Protein AF-A9WUD5-F1 (afdb_monomer_lite)

Secondary structure (DSSP, 8-state):
-HHHHHTTT---EEEE--SB--TTSHHHHHHHHSPTT-TTGGGB-EEPPBSTTS-B-SS-PBPTTSSBSEEEEE-TTS-EEEEEE-SS-TTSPBB-TTSHHHHHHHHHHHHHHHTTT--EEEETTGGGSSPPTT-----S------S----GGGSPPPGGG-S-----------PPP---------PPP-PPPPP--

pLDDT: mean 80.6, std 25.31, range [23.81, 98.62]

Structure (mmCIF, N/CA/C/O backbone):
data_AF-A9WUD5-F1
#
_entry.id   AF-A9WUD5-F1
#
loop_
_atom_site.group_PDB
_atom_site.id
_atom_site.type_symbol
_atom_site.label_atom_id
_atom_site.label_alt_id
_atom_site.label_comp_id
_atom_site.label_asym_id
_atom_site.label_entity_id
_atom_site.label_seq_id
_atom_site.pdbx_PDB_ins_code
_atom_site.Cartn_x
_atom_site.Cartn_y
_atom_site.Cartn_z
_atom_site.occupancy
_atom_site.B_iso_or_equiv
_atom_site.auth_seq_id
_atom_site.auth_comp_id
_atom_site.auth_asym_id
_atom_site.auth_atom_id
_atom_site.pdbx_PDB_model_num
ATOM 1 N N . MET A 1 1 ? -9.971 7.919 27.615 1.00 91.38 1 MET A N 1
ATOM 2 C CA . MET A 1 1 ? -10.654 7.824 26.305 1.00 91.38 1 MET A CA 1
ATOM 3 C C . MET A 1 1 ? -11.570 6.601 26.227 1.00 91.38 1 MET A C 1
ATOM 5 O O . MET A 1 1 ? -12.719 6.772 26.587 1.00 91.38 1 MET A O 1
ATOM 9 N N . LEU A 1 2 ? -11.118 5.381 25.877 1.00 95.06 2 LEU A N 1
ATOM 10 C CA . LEU A 1 2 ? -12.023 4.219 25.685 1.00 95.06 2 LEU A CA 1
ATOM 11 C C . LEU A 1 2 ? -12.928 3.924 26.895 1.00 95.06 2 LEU A C 1
ATOM 13 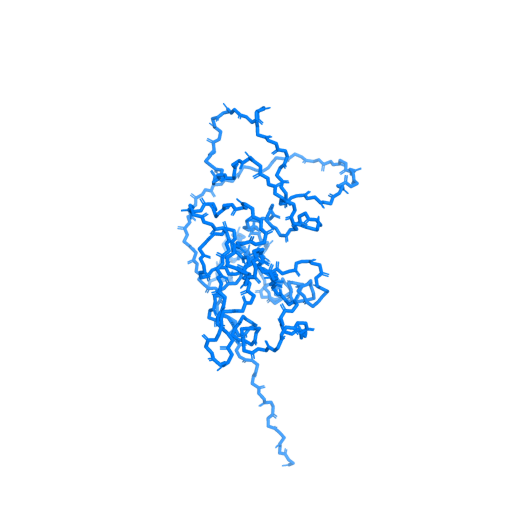O O . LEU A 1 2 ? -14.147 3.995 26.777 1.00 95.06 2 LEU A O 1
ATOM 17 N N . ALA A 1 3 ? -12.341 3.704 28.076 1.00 96.00 3 ALA A N 1
ATOM 18 C CA . ALA A 1 3 ? -13.106 3.429 29.298 1.00 96.00 3 ALA A CA 1
ATOM 19 C C . ALA A 1 3 ? -14.083 4.564 29.670 1.00 96.00 3 ALA A C 1
ATOM 21 O O . ALA A 1 3 ? -15.181 4.317 30.159 1.00 96.00 3 ALA A O 1
ATOM 22 N N . GLU A 1 4 ? -13.704 5.817 29.413 1.00 97.38 4 GLU A N 1
ATOM 23 C CA . GLU A 1 4 ? -14.546 6.989 29.675 1.00 97.38 4 GLU A CA 1
ATOM 24 C C . GLU A 1 4 ? -15.706 7.107 28.681 1.00 97.38 4 GLU A C 1
ATOM 26 O O . GLU A 1 4 ? -16.790 7.543 29.071 1.00 97.38 4 GLU A O 1
ATOM 31 N N . SER A 1 5 ? -15.488 6.736 27.417 1.00 97.69 5 SER A N 1
ATOM 32 C CA . SER A 1 5 ? -16.540 6.653 26.404 1.00 97.69 5 SER A CA 1
ATOM 33 C C . SER A 1 5 ? -17.535 5.553 26.759 1.00 97.69 5 SER A C 1
ATOM 35 O O . SER A 1 5 ? -18.736 5.810 26.807 1.00 97.69 5 SER A O 1
ATOM 37 N N . HIS A 1 6 ? -17.047 4.363 27.117 1.00 97.88 6 HIS A N 1
ATOM 38 C CA . HIS A 1 6 ? -17.905 3.247 27.521 1.00 97.88 6 HIS A CA 1
ATOM 39 C C . HIS A 1 6 ? -18.703 3.546 28.793 1.00 97.88 6 HIS A C 1
ATOM 41 O O . HIS A 1 6 ? -19.885 3.224 28.854 1.00 97.88 6 HIS A O 1
ATOM 47 N N . ALA A 1 7 ? -18.118 4.241 29.776 1.00 98.12 7 ALA A N 1
ATOM 48 C CA . ALA A 1 7 ? -18.836 4.694 30.975 1.00 98.12 7 ALA A CA 1
ATOM 49 C C . ALA A 1 7 ? -19.996 5.668 30.674 1.00 98.12 7 ALA A C 1
ATOM 51 O O . ALA A 1 7 ? -20.831 5.919 31.539 1.00 98.12 7 ALA A O 1
ATOM 52 N N . ARG A 1 8 ? -20.041 6.225 29.458 1.00 98.31 8 ARG A N 1
ATOM 53 C CA . ARG A 1 8 ? -21.094 7.118 28.954 1.00 98.31 8 ARG A CA 1
ATOM 54 C C . ARG A 1 8 ? -21.995 6.444 27.913 1.00 98.31 8 ARG A C 1
ATOM 56 O O . ARG A 1 8 ? -22.703 7.148 27.202 1.00 98.31 8 ARG A O 1
ATOM 63 N N . ASP A 1 9 ? -21.948 5.114 27.807 1.00 97.44 9 ASP A N 1
ATOM 64 C CA . ASP A 1 9 ? -22.682 4.317 26.810 1.00 97.44 9 ASP A CA 1
ATOM 65 C C . ASP A 1 9 ? -22.374 4.715 25.349 1.00 97.44 9 ASP A C 1
ATOM 67 O O . ASP A 1 9 ? -23.190 4.569 24.440 1.00 97.44 9 ASP A O 1
ATOM 71 N N . LEU A 1 10 ? -21.164 5.235 25.103 1.00 98.19 10 LEU A N 1
ATOM 72 C CA . LEU A 1 10 ? -20.678 5.552 23.761 1.00 98.19 10 LEU A CA 1
ATOM 73 C C . LEU A 1 10 ? -19.847 4.397 23.208 1.00 98.19 10 LEU A C 1
ATOM 75 O O . LEU A 1 10 ? -19.004 3.838 23.908 1.00 98.19 10 LEU A O 1
ATOM 79 N N . ARG A 1 11 ? -20.035 4.102 21.920 1.00 97.62 11 ARG A N 1
ATOM 80 C CA . ARG A 1 11 ? -19.212 3.156 21.154 1.00 97.62 11 ARG A CA 1
ATOM 81 C C . ARG A 1 11 ? -18.083 3.893 20.449 1.00 97.62 11 ARG A C 1
ATOM 83 O O . ARG A 1 11 ? -18.290 4.994 19.938 1.00 97.62 11 ARG A O 1
ATOM 90 N N . VAL A 1 12 ? -16.905 3.283 20.399 1.00 97.06 12 VAL A N 1
ATOM 91 C CA . VAL A 1 12 ? -15.730 3.845 19.730 1.00 97.06 12 VAL A CA 1
ATOM 92 C C . VAL A 1 12 ? -15.360 2.975 18.541 1.00 97.06 12 VAL A C 1
ATOM 94 O O . VAL A 1 12 ? -15.018 1.807 18.699 1.00 97.06 12 VAL A O 1
ATOM 97 N N . ILE A 1 13 ? -15.396 3.568 17.351 1.00 97.31 13 ILE A N 1
ATOM 98 C CA . ILE A 1 13 ? -14.855 2.968 16.130 1.00 97.31 13 ILE A CA 1
ATOM 99 C C . ILE A 1 13 ? -13.513 3.614 15.790 1.00 97.31 13 ILE A C 1
ATOM 101 O O . ILE A 1 13 ? -13.313 4.798 16.069 1.00 97.31 13 ILE A O 1
ATOM 105 N N . VAL A 1 14 ? -12.610 2.853 15.176 1.00 96.50 14 VAL A N 1
ATOM 106 C CA . VAL A 1 14 ? -11.331 3.377 14.668 1.00 96.50 14 VAL A CA 1
ATOM 107 C C . VAL A 1 14 ? -11.284 3.311 13.149 1.00 96.50 14 VAL A C 1
ATOM 109 O O . VAL A 1 14 ? -11.925 2.461 12.529 1.00 96.50 14 VAL A O 1
ATOM 112 N N . ASP A 1 15 ? -10.542 4.233 12.549 1.00 96.50 15 ASP A N 1
ATOM 113 C CA . ASP A 1 15 ? -10.296 4.219 11.112 1.00 96.50 15 ASP A CA 1
ATOM 114 C C . ASP A 1 15 ? -9.201 3.197 10.787 1.00 96.50 15 ASP A C 1
ATOM 116 O O . ASP A 1 15 ? -8.154 3.168 11.437 1.00 96.50 15 ASP A O 1
ATOM 120 N N . LEU A 1 16 ? -9.458 2.343 9.803 1.00 96.06 16 LEU A N 1
ATOM 121 C CA . LEU A 1 16 ? -8.525 1.348 9.300 1.00 96.06 16 LEU A CA 1
ATOM 122 C C . LEU A 1 16 ? -8.243 1.656 7.835 1.00 96.06 16 LEU A C 1
ATOM 124 O O . LEU A 1 16 ? -9.165 1.670 7.022 1.00 96.06 16 LEU A O 1
ATOM 128 N N . VAL A 1 17 ? -6.963 1.812 7.498 1.00 96.50 17 VAL A N 1
ATOM 129 C CA . VAL A 1 17 ? -6.495 2.073 6.131 1.00 96.50 17 VAL A CA 1
ATOM 130 C C . VAL A 1 17 ? -5.712 0.850 5.630 1.00 96.50 17 VAL A C 1
ATOM 132 O O . VAL A 1 17 ? -4.496 0.792 5.779 1.00 96.50 17 VAL A O 1
ATOM 135 N N . PRO A 1 18 ? -6.394 -0.179 5.096 1.00 96.25 18 PRO A N 1
ATOM 136 C CA . PRO A 1 18 ? -5.768 -1.442 4.696 1.00 96.25 18 PRO A CA 1
ATOM 137 C C . PRO A 1 18 ? -5.122 -1.414 3.303 1.00 96.25 18 PRO A C 1
ATOM 139 O O . PRO A 1 18 ? -4.463 -2.376 2.914 1.00 96.25 18 PRO A O 1
ATOM 142 N N . ASN A 1 19 ? -5.370 -0.374 2.502 1.00 97.44 19 ASN A N 1
ATOM 143 C CA . ASN A 1 19 ? -4.955 -0.362 1.100 1.00 97.44 19 ASN A CA 1
ATOM 144 C C . ASN A 1 19 ? -3.464 -0.054 0.906 1.00 97.44 19 ASN A C 1
ATOM 146 O O . ASN A 1 19 ? -2.815 -0.667 0.063 1.00 97.44 19 ASN A O 1
ATOM 150 N N . HIS A 1 20 ? -2.938 0.904 1.663 1.00 98.12 20 HIS A N 1
ATOM 151 C CA . HIS A 1 20 ? -1.583 1.428 1.529 1.00 98.12 20 HIS A CA 1
ATOM 152 C C . HIS A 1 20 ? -1.010 1.769 2.905 1.00 98.12 20 HIS A C 1
ATOM 154 O O . HIS A 1 20 ? -1.753 1.954 3.871 1.00 98.12 20 HIS A O 1
ATOM 160 N N . THR A 1 21 ? 0.311 1.893 2.984 1.00 98.50 21 THR A N 1
ATOM 161 C CA . THR A 1 21 ? 1.010 2.444 4.155 1.00 98.50 21 THR A CA 1
ATOM 162 C C . THR A 1 21 ? 1.624 3.799 3.810 1.00 98.50 21 THR A C 1
ATOM 164 O O . THR A 1 21 ? 1.519 4.245 2.676 1.00 98.50 21 THR A O 1
ATOM 167 N N . SER A 1 22 ? 2.286 4.449 4.770 1.00 98.31 22 SER A N 1
ATOM 168 C CA . SER A 1 22 ? 3.261 5.505 4.451 1.00 98.31 22 SER A CA 1
ATOM 169 C C . SER A 1 22 ? 4.476 4.901 3.733 1.00 98.31 22 SER A C 1
ATOM 171 O O . SER A 1 22 ? 4.817 3.741 3.990 1.00 98.31 22 SER A O 1
ATOM 173 N N . ASP A 1 23 ? 5.167 5.673 2.895 1.00 98.00 23 ASP A N 1
ATOM 174 C CA . ASP A 1 23 ? 6.485 5.311 2.358 1.00 98.00 23 ASP A CA 1
ATOM 175 C C . ASP A 1 23 ? 7.583 5.285 3.441 1.00 98.00 23 ASP A C 1
ATOM 177 O O . ASP A 1 23 ? 8.621 4.648 3.282 1.00 98.00 23 ASP A O 1
ATOM 181 N N . GLU A 1 24 ? 7.332 5.907 4.590 1.00 98.38 24 GLU A N 1
ATOM 182 C CA . GLU A 1 24 ? 8.192 5.823 5.774 1.00 98.38 24 GLU A CA 1
ATOM 183 C C . GLU A 1 24 ? 7.924 4.566 6.621 1.00 98.38 24 GLU A C 1
ATOM 185 O O . GLU A 1 24 ? 8.611 4.319 7.615 1.00 98.38 24 GLU A O 1
ATOM 190 N N . HIS A 1 25 ? 6.915 3.764 6.265 1.00 98.50 25 HIS A N 1
ATOM 191 C CA . HIS A 1 25 ? 6.600 2.535 6.985 1.00 98.50 25 HIS A CA 1
ATOM 192 C C . HIS A 1 25 ? 7.744 1.522 6.851 1.00 98.50 25 HIS A C 1
ATOM 194 O O . HIS A 1 25 ? 8.276 1.318 5.761 1.00 98.50 25 HIS A O 1
ATOM 200 N N . GLU A 1 26 ? 8.082 0.823 7.941 1.00 98.25 26 GLU A N 1
ATOM 201 C CA . GLU A 1 26 ? 9.239 -0.086 7.988 1.00 98.25 26 GLU A CA 1
ATOM 202 C C . GLU A 1 26 ? 9.218 -1.139 6.873 1.00 98.25 26 GLU A C 1
ATOM 204 O O . GLU A 1 26 ? 10.237 -1.380 6.232 1.00 98.25 26 GLU A O 1
ATOM 209 N N . TRP A 1 27 ? 8.040 -1.687 6.563 1.00 98.44 27 TRP A N 1
ATOM 210 C CA . TRP A 1 27 ? 7.879 -2.608 5.440 1.00 98.44 27 TRP A CA 1
ATOM 211 C C . TRP A 1 27 ? 8.223 -1.986 4.088 1.00 98.44 27 TRP A C 1
ATOM 213 O O . TRP A 1 27 ? 8.771 -2.688 3.246 1.00 98.44 27 TRP A O 1
ATOM 223 N N . PHE A 1 28 ? 7.866 -0.721 3.840 1.00 98.44 28 PHE A N 1
ATOM 224 C CA . PHE A 1 28 ? 8.156 -0.097 2.549 1.00 98.44 28 PHE A CA 1
ATOM 225 C C . PHE A 1 28 ? 9.628 0.286 2.441 1.00 98.44 28 PHE A C 1
ATOM 227 O O . PHE A 1 28 ? 10.243 0.039 1.411 1.00 98.44 28 PHE A O 1
ATOM 234 N N . VAL A 1 29 ? 10.221 0.799 3.520 1.00 98.00 29 VAL A N 1
ATOM 235 C CA . VAL A 1 29 ? 11.663 1.077 3.591 1.00 98.00 29 VAL A CA 1
ATOM 236 C C . VAL A 1 29 ? 12.481 -0.199 3.352 1.00 98.00 29 VAL A C 1
ATOM 238 O O . VAL A 1 29 ? 13.444 -0.192 2.582 1.00 98.00 29 VAL A O 1
ATOM 241 N N . GLU A 1 30 ? 12.071 -1.318 3.954 1.00 97.62 30 GLU A N 1
ATOM 242 C CA . GLU A 1 30 ? 12.671 -2.631 3.699 1.00 97.62 30 GLU A CA 1
ATOM 243 C C . GLU A 1 30 ? 12.467 -3.052 2.237 1.00 97.62 30 GLU A C 1
ATOM 245 O O . GLU A 1 30 ? 13.432 -3.390 1.555 1.00 97.62 30 GLU A O 1
ATOM 250 N N . ALA A 1 31 ? 11.236 -2.964 1.722 1.00 97.19 31 ALA A N 1
ATOM 251 C CA . ALA A 1 31 ? 10.925 -3.326 0.344 1.00 97.19 31 ALA A CA 1
ATOM 252 C C . ALA A 1 31 ? 11.744 -2.514 -0.666 1.00 97.19 31 ALA A C 1
ATOM 254 O O . ALA A 1 31 ? 12.247 -3.093 -1.618 1.00 97.19 31 ALA A O 1
ATOM 255 N N . LEU A 1 32 ? 11.920 -1.205 -0.454 1.00 95.00 32 LEU A N 1
ATOM 256 C CA . LEU A 1 32 ? 12.680 -0.319 -1.339 1.00 95.00 32 LEU A CA 1
ATOM 257 C C . LEU A 1 32 ? 14.143 -0.735 -1.482 1.00 95.00 32 LEU A C 1
ATOM 259 O O . LEU A 1 32 ? 14.681 -0.657 -2.586 1.00 95.00 32 LEU A O 1
ATOM 263 N N . THR A 1 33 ? 14.762 -1.181 -0.389 1.00 92.56 33 THR A N 1
ATOM 264 C CA . THR A 1 33 ? 16.186 -1.547 -0.349 1.00 92.56 33 THR A CA 1
ATOM 265 C C . THR A 1 33 ? 16.450 -3.015 -0.689 1.00 92.56 33 THR A C 1
ATOM 267 O O . THR A 1 33 ? 17.589 -3.373 -0.975 1.00 92.56 33 THR A O 1
ATOM 270 N N . ALA A 1 34 ? 15.422 -3.865 -0.681 1.00 94.31 34 ALA A N 1
ATOM 271 C CA . ALA A 1 34 ? 15.544 -5.283 -0.995 1.00 94.31 34 ALA A CA 1
ATOM 272 C C . ALA A 1 34 ? 15.578 -5.561 -2.508 1.00 94.31 34 ALA A C 1
ATOM 274 O O . ALA A 1 34 ? 14.989 -4.838 -3.308 1.00 94.31 34 ALA A O 1
ATOM 275 N N . GLU A 1 35 ? 16.201 -6.662 -2.920 1.00 92.56 35 GLU A N 1
ATOM 276 C CA . GLU A 1 35 ? 16.255 -7.049 -4.336 1.00 92.56 35 GLU A CA 1
ATOM 277 C C . GLU A 1 35 ? 14.857 -7.353 -4.923 1.00 92.56 35 GLU A C 1
ATOM 279 O O . GLU A 1 35 ? 13.955 -7.797 -4.189 1.00 92.56 35 GLU A O 1
ATOM 284 N N . PRO A 1 36 ? 14.648 -7.146 -6.239 1.00 94.00 36 PRO A N 1
ATOM 285 C CA . PRO A 1 36 ? 13.449 -7.604 -6.938 1.00 94.00 36 PRO A CA 1
ATOM 286 C C . PRO A 1 36 ? 13.153 -9.092 -6.684 1.00 94.00 36 PRO A C 1
ATOM 288 O O . PRO A 1 36 ? 14.053 -9.930 -6.695 1.00 94.00 36 PRO A O 1
ATOM 291 N N . GLY A 1 37 ? 11.882 -9.425 -6.436 1.00 92.44 37 GLY A N 1
ATOM 292 C CA . GLY A 1 37 ? 11.431 -10.792 -6.126 1.00 92.44 37 GLY A CA 1
ATOM 293 C C . GLY A 1 37 ? 11.684 -11.267 -4.687 1.00 92.44 37 GLY A C 1
ATOM 294 O O . GLY A 1 37 ? 11.371 -12.409 -4.351 1.00 92.44 37 GLY A O 1
ATOM 295 N N . SER A 1 38 ? 12.243 -10.423 -3.815 1.00 96.69 38 SER A N 1
ATOM 296 C CA . SER A 1 38 ? 12.373 -10.730 -2.385 1.00 96.69 38 SER A CA 1
ATOM 297 C C . SER A 1 38 ? 11.026 -10.692 -1.652 1.00 96.69 38 SER A C 1
ATOM 299 O O . SER A 1 38 ? 10.103 -9.979 -2.041 1.00 96.69 38 SER A O 1
ATOM 301 N N . ALA A 1 39 ? 10.930 -11.394 -0.517 1.00 97.06 39 ALA A N 1
ATOM 302 C CA . ALA A 1 39 ? 9.714 -11.406 0.303 1.00 97.06 39 ALA A CA 1
ATOM 303 C C . ALA A 1 39 ? 9.276 -9.997 0.750 1.00 97.06 39 ALA A C 1
ATOM 305 O O . ALA A 1 39 ? 8.085 -9.694 0.743 1.00 97.06 39 ALA A O 1
ATOM 306 N N . ALA A 1 40 ? 10.232 -9.119 1.076 1.00 97.19 40 ALA A N 1
ATOM 307 C CA . ALA A 1 40 ? 9.945 -7.728 1.417 1.00 97.19 40 ALA A CA 1
ATOM 308 C C . ALA A 1 40 ? 9.325 -6.969 0.232 1.00 97.19 40 ALA A C 1
ATOM 310 O O . ALA A 1 40 ? 8.325 -6.270 0.403 1.00 97.19 40 ALA A O 1
ATOM 311 N N . ARG A 1 41 ? 9.873 -7.153 -0.978 1.00 96.12 41 ARG A N 1
ATOM 312 C CA . ARG A 1 41 ? 9.371 -6.541 -2.216 1.00 96.12 41 ARG A CA 1
ATOM 313 C C . ARG A 1 41 ? 7.941 -6.998 -2.532 1.00 96.12 41 ARG A C 1
ATOM 315 O O . ARG A 1 41 ? 7.116 -6.172 -2.909 1.00 96.12 41 ARG A O 1
ATOM 322 N N . GLU A 1 42 ? 7.619 -8.266 -2.277 1.00 97.38 42 GLU A N 1
ATOM 323 C CA . GLU A 1 42 ? 6.291 -8.853 -2.519 1.00 97.38 42 GLU A CA 1
ATOM 324 C C . GLU A 1 42 ? 5.170 -8.324 -1.604 1.00 97.38 42 GLU A C 1
ATOM 326 O O . GLU A 1 42 ? 3.996 -8.620 -1.847 1.00 97.38 42 GLU A O 1
ATOM 331 N N . ARG A 1 43 ? 5.472 -7.562 -0.540 1.00 98.50 43 ARG A N 1
ATOM 332 C CA . ARG A 1 43 ? 4.440 -6.932 0.315 1.00 98.50 43 ARG A CA 1
ATOM 333 C C . ARG A 1 43 ? 3.733 -5.760 -0.369 1.00 98.50 43 ARG A C 1
ATOM 335 O O . ARG A 1 43 ? 2.611 -5.426 0.008 1.00 98.50 43 ARG A O 1
ATOM 342 N N . TYR A 1 44 ? 4.360 -5.172 -1.384 1.00 98.56 44 TYR A N 1
ATOM 343 C CA . TYR A 1 44 ? 3.821 -4.078 -2.192 1.00 98.56 44 TYR A CA 1
ATOM 344 C C . TYR A 1 44 ? 3.788 -4.477 -3.664 1.00 98.56 44 TYR A C 1
ATOM 346 O O . TYR A 1 44 ? 4.275 -5.534 -4.063 1.00 98.56 44 TYR A O 1
ATOM 354 N N . ILE A 1 45 ? 3.190 -3.631 -4.495 1.00 98.50 45 ILE A N 1
ATOM 355 C CA . ILE A 1 45 ? 3.056 -3.907 -5.925 1.00 98.50 45 ILE A CA 1
ATOM 356 C C . ILE A 1 45 ? 4.190 -3.213 -6.675 1.00 98.50 45 ILE A C 1
ATOM 358 O O . ILE A 1 45 ? 4.057 -2.067 -7.099 1.00 98.50 45 ILE A O 1
ATOM 362 N N . PHE A 1 46 ? 5.298 -3.936 -6.845 1.00 98.19 46 PHE A N 1
ATOM 363 C CA . PHE A 1 46 ? 6.412 -3.540 -7.706 1.00 98.19 46 PHE A CA 1
ATOM 364 C C . PHE A 1 46 ? 6.356 -4.252 -9.054 1.00 98.19 46 PHE A C 1
ATOM 366 O O . PHE A 1 46 ? 6.096 -5.455 -9.107 1.00 98.19 46 PHE A O 1
ATOM 373 N N . ARG A 1 47 ? 6.595 -3.539 -10.153 1.00 97.75 47 ARG A N 1
ATOM 374 C CA . ARG A 1 47 ? 6.590 -4.105 -11.507 1.00 97.75 47 ARG A CA 1
ATOM 375 C C . ARG A 1 47 ? 7.666 -3.472 -12.373 1.00 97.75 47 ARG A C 1
ATOM 377 O O . ARG A 1 47 ? 7.977 -2.291 -12.224 1.00 97.75 47 ARG A O 1
ATOM 384 N N . ASP A 1 48 ? 8.191 -4.252 -13.306 1.00 96.94 48 ASP A N 1
ATOM 385 C CA . ASP A 1 48 ? 9.060 -3.720 -14.349 1.00 96.94 48 ASP A CA 1
ATOM 386 C C . ASP A 1 48 ? 8.268 -2.774 -15.258 1.00 96.94 48 ASP A C 1
ATOM 388 O O . ASP A 1 48 ? 7.074 -2.973 -15.508 1.00 96.94 48 ASP A O 1
ATOM 392 N N . GLY A 1 49 ? 8.934 -1.717 -15.719 1.00 96.44 49 GLY A N 1
ATOM 393 C CA . GLY A 1 49 ? 8.353 -0.773 -16.668 1.00 96.44 49 GLY A CA 1
ATOM 394 C C . GLY A 1 49 ? 8.269 -1.344 -18.084 1.00 96.44 49 GLY A C 1
ATOM 395 O O . GLY A 1 49 ? 8.879 -2.362 -18.408 1.00 96.44 49 GLY A O 1
ATOM 396 N N . LYS A 1 50 ? 7.538 -0.644 -18.950 1.00 96.06 50 LYS A N 1
ATOM 397 C CA . LYS A 1 50 ? 7.513 -0.865 -20.404 1.00 96.06 50 LYS A CA 1
ATOM 398 C C . LYS A 1 50 ? 8.578 0.011 -21.093 1.00 96.06 50 LYS A C 1
ATOM 400 O O . LYS A 1 50 ? 9.105 0.942 -20.488 1.00 96.06 50 LYS A O 1
ATOM 405 N N . GLY A 1 51 ? 8.844 -0.246 -22.374 1.00 94.62 51 GLY A N 1
ATOM 406 C CA . GLY A 1 51 ? 9.869 0.463 -23.156 1.00 94.62 51 GLY A CA 1
ATOM 407 C C . GLY A 1 51 ? 11.191 -0.302 -23.226 1.00 94.62 51 GLY A C 1
ATOM 408 O O . GLY A 1 51 ? 11.313 -1.378 -22.644 1.00 94.62 51 GLY A O 1
ATOM 409 N N . GLU A 1 52 ? 12.168 0.227 -23.963 1.00 93.06 52 GLU A N 1
ATOM 410 C CA . GLU A 1 52 ? 13.466 -0.448 -24.155 1.00 93.06 52 GLU A CA 1
ATOM 411 C C . GLU A 1 52 ? 14.251 -0.539 -22.839 1.00 93.06 52 GLU A C 1
ATOM 413 O O . GLU A 1 52 ? 14.936 -1.526 -22.588 1.00 93.06 52 GLU A O 1
ATOM 418 N N . ASN A 1 53 ? 14.091 0.464 -21.971 1.00 91.00 53 ASN A N 1
ATOM 419 C CA . ASN A 1 53 ? 14.807 0.598 -20.706 1.00 91.00 53 ASN A CA 1
ATOM 420 C C . ASN A 1 53 ? 13.851 0.711 -19.505 1.00 91.00 53 ASN A C 1
ATOM 422 O O . ASN A 1 53 ? 14.235 1.237 -18.456 1.00 91.00 53 ASN A O 1
ATOM 426 N N . GLY A 1 54 ? 12.594 0.273 -19.644 1.00 95.25 54 GLY A N 1
ATOM 427 C CA . GLY A 1 54 ? 11.583 0.358 -18.583 1.00 95.25 54 GLY A CA 1
ATOM 428 C C . GLY A 1 54 ? 11.162 1.792 -18.228 1.00 95.25 54 GLY A C 1
ATOM 429 O O . GLY A 1 54 ? 10.734 2.049 -17.101 1.00 95.25 54 GLY A O 1
ATOM 430 N N . GLU A 1 55 ? 11.351 2.743 -19.144 1.00 95.12 55 GLU A N 1
ATOM 431 C CA . GLU A 1 55 ? 11.081 4.172 -18.961 1.00 95.12 55 GLU A CA 1
ATOM 432 C C . GLU A 1 55 ? 9.593 4.534 -18.916 1.00 95.12 55 GLU A C 1
ATOM 434 O O . GLU A 1 55 ? 9.245 5.622 -18.458 1.00 95.12 55 GLU A O 1
ATOM 439 N N . LEU A 1 56 ? 8.721 3.627 -19.355 1.00 97.31 56 LEU A N 1
ATOM 440 C CA . LEU A 1 56 ? 7.275 3.789 -19.296 1.00 97.31 56 LEU A CA 1
ATOM 441 C C . LEU A 1 56 ? 6.696 2.999 -18.113 1.00 97.31 56 LEU A C 1
ATOM 443 O O . LEU A 1 56 ? 7.203 1.919 -17.790 1.00 97.31 56 LEU A O 1
ATOM 447 N N . PRO A 1 57 ? 5.615 3.485 -17.480 1.00 97.75 57 PRO A N 1
ATOM 448 C CA . PRO A 1 57 ? 4.977 2.760 -16.392 1.00 97.75 57 PRO A CA 1
ATOM 449 C C . PRO A 1 57 ? 4.399 1.410 -16.867 1.00 97.75 57 PRO A C 1
ATOM 451 O O . PRO A 1 57 ? 4.120 1.230 -18.059 1.00 97.75 57 PRO A O 1
ATOM 454 N N . PRO A 1 58 ? 4.174 0.455 -15.945 1.00 97.88 58 PRO A N 1
ATOM 455 C CA . PRO A 1 58 ? 3.631 -0.868 -16.267 1.00 97.88 58 PRO A CA 1
ATOM 456 C C . PRO A 1 58 ? 2.259 -0.828 -16.958 1.00 97.88 58 PRO A C 1
ATOM 458 O O . PRO A 1 58 ? 1.947 -1.699 -17.769 1.00 97.88 58 PRO A O 1
ATOM 461 N N . ASN A 1 59 ? 1.438 0.183 -16.669 1.00 98.00 59 ASN A N 1
ATOM 462 C CA . ASN A 1 59 ? 0.154 0.432 -17.322 1.00 98.00 59 ASN A CA 1
ATOM 463 C C . ASN A 1 59 ? -0.210 1.928 -17.286 1.00 98.00 59 ASN A C 1
ATOM 465 O O . ASN A 1 59 ? 0.531 2.745 -16.737 1.00 98.00 59 ASN A O 1
ATOM 469 N N . ASN A 1 60 ? -1.347 2.284 -17.883 1.00 96.62 60 ASN A N 1
ATOM 470 C CA . ASN A 1 60 ? -1.850 3.655 -17.978 1.00 96.62 60 ASN A CA 1
ATOM 471 C C . ASN A 1 60 ? -2.623 4.154 -16.737 1.00 96.62 60 ASN A C 1
ATOM 473 O O . ASN A 1 60 ? -3.223 5.232 -16.802 1.00 96.62 60 ASN A O 1
ATOM 477 N N . TRP A 1 61 ? -2.625 3.414 -15.620 1.00 96.88 61 TRP A N 1
ATOM 478 C CA . TRP A 1 61 ? -3.408 3.785 -14.439 1.00 96.88 61 TRP A CA 1
ATOM 479 C C . TRP A 1 61 ? -3.002 5.155 -13.894 1.00 96.88 61 TRP A C 1
ATOM 481 O O . TRP A 1 61 ? -1.818 5.491 -13.784 1.00 96.88 61 TRP A O 1
ATOM 491 N N . GLN A 1 62 ? -4.015 5.933 -13.525 1.00 95.44 62 GLN A N 1
ATOM 492 C CA . GLN A 1 62 ? -3.864 7.257 -12.935 1.00 95.44 62 GLN A CA 1
ATOM 493 C C . GLN A 1 62 ? -4.081 7.195 -11.424 1.00 95.44 62 GLN A C 1
ATOM 495 O O . GLN A 1 62 ? -4.916 6.429 -10.938 1.00 95.44 62 GLN A O 1
ATOM 500 N N . SER A 1 63 ? -3.336 8.019 -10.691 1.00 94.19 63 SER A N 1
ATOM 501 C CA . SER A 1 63 ? -3.613 8.294 -9.287 1.00 94.19 63 SER A CA 1
ATOM 502 C C . SER A 1 63 ? -4.952 9.019 -9.170 1.00 94.19 63 SER A C 1
ATOM 504 O O . SER A 1 63 ? -5.278 9.896 -9.972 1.00 94.19 63 SER A O 1
ATOM 506 N N . ILE A 1 64 ? -5.707 8.701 -8.122 1.00 90.94 64 ILE A N 1
ATOM 507 C CA . ILE A 1 64 ? -6.956 9.382 -7.769 1.00 90.94 64 ILE A CA 1
ATOM 508 C C . ILE A 1 64 ? -6.703 10.864 -7.437 1.00 90.94 64 ILE A C 1
ATOM 510 O O . ILE A 1 64 ? -7.598 11.693 -7.594 1.00 90.94 64 ILE A O 1
ATOM 514 N N . PHE A 1 65 ? -5.483 11.223 -7.021 1.00 90.38 65 PHE A N 1
ATOM 515 C CA . PHE A 1 65 ? -5.071 12.613 -6.790 1.00 90.38 65 PHE A CA 1
ATOM 516 C C . PHE A 1 65 ? -4.463 13.288 -8.031 1.00 90.38 65 PHE A C 1
ATOM 518 O O . PHE A 1 65 ? -4.069 14.452 -7.968 1.00 90.38 65 PHE A O 1
ATOM 525 N N . GLY A 1 66 ? -4.453 12.594 -9.172 1.00 88.50 66 GLY A N 1
ATOM 526 C CA . GLY A 1 66 ? -3.952 13.085 -10.451 1.00 88.50 66 GLY A CA 1
ATOM 527 C C . GLY A 1 66 ? -2.520 12.644 -10.758 1.00 88.50 66 GLY A C 1
ATOM 528 O O . GLY A 1 66 ? -1.701 12.420 -9.869 1.00 88.50 66 GLY A O 1
ATOM 529 N N . GLY A 1 67 ? -2.216 12.533 -12.053 1.00 93.00 67 GLY A N 1
ATOM 530 C CA . GLY A 1 67 ? -0.942 12.010 -12.547 1.00 93.00 67 GLY A CA 1
ATOM 531 C C . GLY A 1 67 ? -0.892 10.481 -12.575 1.00 93.00 67 GLY A C 1
ATOM 532 O O . GLY A 1 67 ? -1.877 9.799 -12.298 1.00 93.00 67 GLY A O 1
ATOM 533 N N . ILE A 1 68 ? 0.270 9.932 -12.926 1.00 96.31 68 ILE A N 1
ATOM 534 C CA . ILE A 1 68 ? 0.466 8.481 -13.032 1.00 96.31 68 ILE A CA 1
ATOM 535 C C . ILE A 1 68 ? 0.403 7.807 -11.652 1.00 96.31 68 ILE A C 1
ATOM 537 O O . ILE A 1 68 ? 0.931 8.333 -10.676 1.00 96.31 68 ILE A O 1
ATOM 541 N N . ALA A 1 69 ? -0.201 6.620 -11.571 1.00 97.81 69 ALA A N 1
ATOM 542 C CA . ALA A 1 69 ? -0.281 5.826 -10.335 1.00 97.81 69 ALA A CA 1
ATOM 543 C C . ALA A 1 69 ? 1.021 5.071 -10.001 1.00 97.81 69 ALA A C 1
ATOM 545 O O . ALA A 1 69 ? 1.011 4.121 -9.219 1.00 97.81 69 ALA A O 1
ATOM 546 N N . TRP A 1 70 ? 2.127 5.419 -10.655 1.00 98.50 70 TRP A N 1
ATOM 547 C CA . TRP A 1 70 ? 3.371 4.668 -10.598 1.00 98.50 70 TRP A CA 1
ATOM 548 C C . TRP A 1 70 ? 4.541 5.604 -10.366 1.00 98.50 70 TRP A C 1
ATOM 550 O O . TRP A 1 70 ? 4.740 6.555 -11.119 1.00 98.50 70 TRP A O 1
ATOM 560 N N . THR A 1 71 ? 5.381 5.272 -9.393 1.00 98.25 71 THR A N 1
ATOM 561 C CA . THR A 1 71 ? 6.647 5.972 -9.171 1.00 98.25 71 THR A CA 1
ATOM 562 C C . THR A 1 71 ? 7.804 5.015 -9.412 1.00 98.25 71 THR A C 1
ATOM 564 O O . THR A 1 71 ? 7.821 3.892 -8.901 1.00 98.25 71 THR A O 1
ATOM 567 N N . ARG A 1 72 ? 8.776 5.453 -10.216 1.00 97.12 72 ARG A N 1
ATOM 568 C CA . ARG A 1 72 ? 9.967 4.664 -10.531 1.00 97.12 72 ARG A CA 1
ATOM 569 C C . ARG A 1 72 ? 10.966 4.732 -9.384 1.00 97.12 72 ARG A C 1
ATOM 571 O O . ARG A 1 72 ? 11.287 5.823 -8.914 1.00 97.12 72 ARG A O 1
ATOM 578 N N . VAL A 1 73 ? 11.476 3.581 -8.959 1.00 95.31 73 VAL A N 1
ATOM 579 C CA . VAL A 1 73 ? 12.569 3.515 -7.987 1.00 95.31 73 VAL A CA 1
ATOM 580 C C . VAL A 1 73 ? 13.922 3.600 -8.678 1.00 95.31 73 VAL A C 1
ATOM 582 O O . VAL A 1 73 ? 14.065 3.255 -9.852 1.00 95.31 73 VAL A O 1
ATOM 585 N N . LEU A 1 74 ? 14.924 4.031 -7.924 1.00 92.06 74 LEU A N 1
ATOM 586 C CA . LEU A 1 74 ? 16.320 3.821 -8.277 1.00 92.06 74 LEU A CA 1
ATOM 587 C C . LEU A 1 74 ? 16.822 2.594 -7.518 1.00 92.06 74 LEU A C 1
ATOM 589 O O . LEU A 1 74 ? 16.436 2.383 -6.366 1.00 92.06 74 LEU A O 1
ATOM 593 N N . ASP A 1 75 ? 17.653 1.785 -8.160 1.00 85.31 75 ASP A N 1
ATOM 594 C CA . ASP A 1 75 ? 18.355 0.699 -7.489 1.00 85.31 75 ASP A CA 1
ATOM 595 C C . ASP A 1 75 ? 19.521 1.223 -6.625 1.00 85.31 75 ASP A C 1
ATOM 597 O O . ASP A 1 75 ? 19.790 2.427 -6.548 1.00 85.31 75 ASP A O 1
ATOM 601 N N . ALA A 1 76 ? 20.239 0.309 -5.969 1.00 84.31 76 ALA A N 1
ATOM 602 C CA . ALA A 1 76 ? 21.376 0.651 -5.115 1.00 84.31 76 ALA A CA 1
ATOM 603 C C . ALA A 1 76 ? 22.530 1.348 -5.866 1.00 84.31 76 ALA A C 1
ATOM 605 O O . ALA A 1 76 ? 23.324 2.057 -5.246 1.00 84.31 76 ALA A O 1
ATOM 606 N N . ALA A 1 77 ? 22.628 1.168 -7.186 1.00 87.12 77 ALA A N 1
ATOM 607 C CA . ALA A 1 77 ? 23.609 1.822 -8.045 1.00 87.12 77 ALA A CA 1
ATOM 608 C C . ALA A 1 77 ? 23.099 3.158 -8.623 1.00 87.12 77 ALA A C 1
ATOM 610 O O . ALA A 1 77 ? 23.797 3.788 -9.422 1.00 87.12 77 ALA A O 1
ATOM 611 N N . GLY A 1 78 ? 21.903 3.604 -8.223 1.00 89.19 78 GLY A N 1
ATOM 612 C CA . GLY A 1 78 ? 21.256 4.813 -8.727 1.00 89.19 78 GLY A CA 1
ATOM 613 C C . GLY A 1 78 ? 20.674 4.652 -10.131 1.00 89.19 78 GLY A C 1
ATOM 614 O O . GLY A 1 78 ? 20.327 5.649 -10.765 1.00 89.19 78 GLY A O 1
ATOM 615 N N . GLN A 1 79 ? 20.588 3.422 -10.638 1.00 89.94 79 GLN A N 1
ATOM 616 C CA . GLN A 1 79 ? 20.071 3.137 -11.965 1.00 89.94 79 GLN A CA 1
ATOM 617 C C . GLN A 1 79 ? 18.551 2.973 -11.909 1.00 89.94 79 GLN A C 1
ATOM 619 O O . GLN A 1 79 ? 17.998 2.561 -10.885 1.00 89.94 79 GLN A O 1
ATOM 624 N N . PRO A 1 80 ? 17.838 3.321 -12.988 1.00 92.56 80 PRO A N 1
ATOM 625 C CA . PRO A 1 80 ? 16.389 3.246 -12.979 1.00 92.56 80 PRO A CA 1
ATOM 626 C C . PRO A 1 80 ? 15.874 1.797 -12.864 1.00 92.56 80 PRO A C 1
ATOM 628 O O . PRO A 1 80 ? 16.076 0.985 -13.764 1.00 92.56 80 PRO A O 1
ATOM 631 N N . GLY A 1 81 ? 15.171 1.489 -11.773 1.00 94.06 81 GLY A N 1
ATOM 632 C CA . GLY A 1 81 ? 14.663 0.154 -11.450 1.00 94.06 81 GLY A CA 1
ATOM 633 C C . GLY A 1 81 ? 13.167 -0.023 -11.728 1.00 94.06 81 GLY A C 1
ATOM 634 O O . GLY A 1 81 ? 12.607 0.586 -12.648 1.00 94.06 81 GLY A O 1
ATOM 635 N N . GLN A 1 82 ? 12.532 -0.872 -10.910 1.00 96.75 82 GLN A N 1
ATOM 636 C CA . GLN A 1 82 ? 11.093 -1.156 -10.951 1.00 96.75 82 GLN A CA 1
ATOM 637 C C . GLN A 1 82 ? 10.239 0.075 -10.606 1.00 96.75 82 GLN A C 1
ATOM 639 O O . GLN A 1 82 ? 10.698 1.047 -10.009 1.00 96.75 82 GLN A O 1
ATOM 644 N N . TRP A 1 83 ? 8.957 0.006 -10.934 1.00 98.38 83 TRP A N 1
ATOM 645 C CA . TRP A 1 83 ? 7.936 0.963 -10.525 1.00 98.38 83 TRP A CA 1
ATOM 646 C C . TRP A 1 83 ? 7.131 0.395 -9.361 1.00 98.38 83 TRP A C 1
ATOM 648 O O . TRP A 1 83 ? 6.837 -0.799 -9.366 1.00 98.38 83 TRP A O 1
ATOM 658 N N . TYR A 1 84 ? 6.735 1.225 -8.395 1.00 98.56 84 TYR A N 1
ATOM 659 C CA . TYR A 1 84 ? 5.741 0.842 -7.387 1.00 98.56 84 TYR A CA 1
ATOM 660 C C . TYR A 1 84 ? 4.410 1.543 -7.620 1.00 98.56 84 TYR A C 1
ATOM 662 O O . TYR A 1 84 ? 4.378 2.704 -8.035 1.00 98.56 84 TYR A O 1
ATOM 670 N N . LEU A 1 85 ? 3.326 0.819 -7.349 1.00 98.62 85 LEU A N 1
ATOM 671 C CA . LEU A 1 85 ? 1.969 1.338 -7.452 1.00 98.62 85 LEU A CA 1
ATOM 672 C C . LEU A 1 85 ? 1.617 2.200 -6.234 1.00 98.62 85 LEU A C 1
ATOM 674 O O . LEU A 1 85 ? 1.863 1.810 -5.091 1.00 98.62 85 LEU A O 1
ATOM 678 N N . HIS A 1 86 ? 0.953 3.318 -6.495 1.00 98.06 86 HIS A N 1
ATOM 679 C CA . HIS A 1 86 ? 0.248 4.130 -5.514 1.00 98.06 86 HIS A CA 1
ATOM 680 C C . HIS A 1 86 ? -1.040 4.680 -6.147 1.00 98.06 86 HIS A C 1
ATOM 682 O O . HIS A 1 86 ? -1.009 5.469 -7.091 1.00 98.06 86 HIS A O 1
ATOM 688 N N . LEU A 1 87 ? -2.206 4.269 -5.642 1.00 96.38 87 LEU A N 1
ATOM 689 C CA . LEU A 1 87 ? -3.490 4.767 -6.166 1.00 96.38 87 LEU A CA 1
ATOM 690 C C . LEU A 1 87 ? -3.812 6.195 -5.709 1.00 96.38 87 LEU A C 1
ATOM 692 O O . LEU A 1 87 ? -4.726 6.820 -6.244 1.00 96.38 87 LEU A O 1
ATOM 696 N N . PHE A 1 88 ? -3.053 6.711 -4.745 1.00 94.88 88 PHE A N 1
ATOM 697 C CA . PHE A 1 88 ? -3.167 8.060 -4.199 1.00 94.88 88 PHE A CA 1
ATOM 698 C C . PHE A 1 88 ? -1.818 8.780 -4.332 1.00 94.88 88 PHE A C 1
ATOM 700 O O . PHE A 1 88 ? -1.242 8.811 -5.424 1.00 94.88 88 PHE A O 1
ATOM 707 N N . ASP A 1 89 ? -1.307 9.370 -3.255 1.00 96.31 89 ASP A N 1
ATOM 708 C CA . ASP A 1 89 ? -0.008 10.036 -3.251 1.00 96.31 89 ASP A CA 1
ATOM 709 C C . ASP A 1 89 ? 1.144 9.024 -3.400 1.00 96.31 89 ASP A C 1
ATOM 711 O O . ASP A 1 89 ? 1.028 7.879 -2.965 1.00 96.31 89 ASP A O 1
ATOM 715 N N . SER A 1 90 ? 2.280 9.430 -3.973 1.00 97.38 90 SER A N 1
ATOM 716 C CA . SER A 1 90 ? 3.473 8.568 -4.050 1.00 97.38 90 SER A CA 1
ATOM 717 C C . SER A 1 90 ? 4.008 8.183 -2.665 1.00 97.38 90 SER A C 1
ATOM 719 O O . SER A 1 90 ? 4.605 7.124 -2.496 1.00 97.38 90 SER A O 1
ATOM 721 N N . LYS A 1 91 ? 3.699 8.978 -1.637 1.00 97.88 91 LYS A N 1
ATOM 722 C CA . LYS A 1 91 ? 3.923 8.668 -0.219 1.00 97.88 91 LYS A CA 1
ATOM 723 C C . LYS A 1 91 ? 2.985 7.596 0.345 1.00 97.88 91 LYS A C 1
ATOM 725 O O . LYS A 1 91 ? 3.097 7.257 1.520 1.00 97.88 91 LYS A O 1
ATOM 730 N N . GLN A 1 92 ? 2.065 7.068 -0.461 1.00 98.31 92 GLN A N 1
ATOM 731 C CA . GLN A 1 92 ? 1.068 6.067 -0.079 1.00 98.31 92 GLN A CA 1
ATOM 732 C C . GLN A 1 92 ? 1.176 4.797 -0.946 1.00 98.31 92 GLN A C 1
ATOM 734 O O . GLN A 1 92 ? 0.254 4.496 -1.710 1.00 98.31 92 GLN A O 1
ATOM 739 N N . PRO A 1 93 ? 2.286 4.039 -0.860 1.00 98.56 93 PRO A N 1
ATOM 740 C CA . PRO A 1 93 ? 2.473 2.818 -1.636 1.00 98.56 93 PRO A CA 1
ATOM 741 C C . PRO A 1 93 ? 1.433 1.746 -1.297 1.00 98.56 93 PRO A C 1
ATOM 743 O O . PRO A 1 93 ? 1.195 1.403 -0.134 1.00 98.56 93 PRO A O 1
ATOM 746 N N . ASP A 1 94 ? 0.841 1.178 -2.342 1.00 98.56 94 ASP A N 1
ATOM 747 C CA . ASP A 1 94 ? -0.221 0.186 -2.241 1.00 98.56 94 ASP A CA 1
ATOM 748 C C . ASP A 1 94 ? 0.308 -1.187 -1.798 1.00 98.56 94 ASP A C 1
ATOM 750 O O . ASP A 1 94 ? 1.219 -1.763 -2.406 1.00 98.56 94 ASP A O 1
ATOM 754 N N . LEU A 1 95 ? -0.333 -1.760 -0.777 1.00 98.56 95 LEU A N 1
ATOM 755 C CA . LEU A 1 95 ? -0.083 -3.124 -0.325 1.00 98.56 95 LEU A CA 1
ATOM 756 C C . LEU A 1 95 ? -0.566 -4.142 -1.367 1.00 98.56 95 LEU A C 1
ATOM 758 O O . LEU A 1 95 ? -1.592 -3.971 -2.043 1.00 98.56 95 LEU A O 1
ATOM 762 N N . ASN A 1 96 ? 0.167 -5.248 -1.455 1.00 98.12 96 ASN A N 1
ATOM 763 C CA . ASN A 1 96 ? -0.163 -6.386 -2.297 1.00 98.12 96 ASN A CA 1
ATOM 764 C C . ASN A 1 96 ? -1.053 -7.385 -1.541 1.00 98.12 96 ASN A C 1
ATOM 766 O O . ASN A 1 96 ? -0.571 -8.271 -0.838 1.00 98.12 96 ASN A O 1
ATOM 770 N N . TRP A 1 97 ? -2.367 -7.282 -1.732 1.00 97.06 97 TRP A N 1
ATOM 771 C CA . TRP A 1 97 ? -3.351 -8.176 -1.110 1.00 97.06 97 TRP A CA 1
ATOM 772 C C . TRP A 1 97 ? -3.404 -9.593 -1.702 1.00 97.06 97 TRP A C 1
ATOM 774 O O . TRP A 1 97 ? -4.237 -10.390 -1.274 1.00 97.06 97 TRP A O 1
ATOM 784 N N . ASP A 1 98 ? -2.544 -9.957 -2.654 1.00 96.19 98 ASP A N 1
ATOM 785 C CA . ASP A 1 98 ? -2.342 -11.368 -3.009 1.00 96.19 98 ASP A CA 1
ATOM 786 C C . ASP A 1 98 ? -1.257 -12.038 -2.141 1.00 96.19 98 ASP A C 1
ATOM 788 O O . ASP A 1 98 ? -1.167 -13.266 -2.112 1.00 96.19 98 ASP A O 1
ATOM 792 N N . ASN A 1 99 ? -0.484 -11.261 -1.369 1.00 97.56 99 ASN A N 1
ATOM 793 C CA . ASN A 1 99 ? 0.518 -11.783 -0.444 1.00 97.56 99 ASN A CA 1
ATOM 794 C C . ASN A 1 99 ? -0.124 -12.199 0.9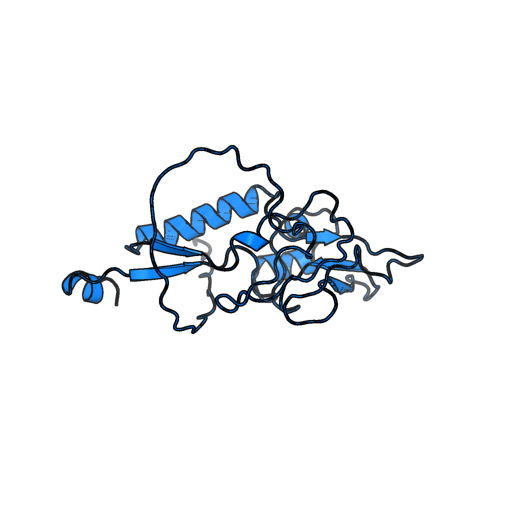03 1.00 97.56 99 ASN A C 1
ATOM 796 O O . ASN A 1 99 ? -0.690 -11.352 1.600 1.00 97.56 99 ASN A O 1
ATOM 800 N N . PRO A 1 100 ? -0.020 -13.474 1.332 1.00 97.25 100 PRO A N 1
ATOM 801 C CA . PRO A 1 100 ? -0.619 -13.946 2.584 1.00 97.25 100 PRO A CA 1
ATOM 802 C C . PRO A 1 100 ? -0.050 -13.284 3.851 1.00 97.25 100 PRO A C 1
ATOM 804 O O . PRO A 1 100 ? -0.750 -13.234 4.863 1.00 97.25 100 PRO A O 1
ATOM 807 N N . GLU A 1 101 ? 1.174 -12.749 3.820 1.00 98.00 101 GLU A N 1
ATOM 808 C CA . GLU A 1 101 ? 1.751 -11.996 4.943 1.00 98.00 101 GLU A CA 1
ATOM 809 C C . GLU A 1 101 ? 0.971 -10.700 5.204 1.00 98.00 101 GLU A C 1
ATOM 811 O O . GLU A 1 101 ? 0.689 -10.369 6.355 1.00 98.00 101 GLU A O 1
ATOM 816 N N . VAL A 1 102 ? 0.524 -10.018 4.143 1.00 98.06 102 VAL A N 1
ATOM 817 C CA . VAL A 1 102 ? -0.310 -8.809 4.247 1.00 98.06 102 VAL A CA 1
ATOM 818 C C . VAL A 1 102 ? -1.650 -9.138 4.909 1.00 98.06 102 VAL A C 1
ATOM 820 O O . VAL A 1 102 ? -2.083 -8.428 5.816 1.00 98.06 102 VAL A O 1
ATOM 823 N N . HIS A 1 103 ? -2.285 -10.256 4.535 1.00 97.44 103 HIS A N 1
ATOM 824 C CA . HIS A 1 103 ? -3.517 -10.721 5.195 1.00 97.44 103 HIS A CA 1
ATOM 825 C C . HIS A 1 103 ? -3.298 -11.009 6.680 1.00 97.44 103 HIS A C 1
ATOM 827 O O . HIS A 1 103 ? -4.115 -10.621 7.520 1.00 97.44 103 HIS A O 1
ATOM 833 N N . ALA A 1 104 ? -2.206 -11.704 7.006 1.00 98.25 104 ALA A N 1
ATOM 834 C CA . ALA A 1 104 ? -1.880 -12.071 8.377 1.00 98.25 104 ALA A CA 1
ATOM 835 C C . ALA A 1 104 ? -1.634 -10.834 9.252 1.00 98.25 104 ALA A C 1
ATOM 837 O O . ALA A 1 104 ? -2.159 -10.765 10.368 1.00 98.25 104 ALA A O 1
ATOM 838 N N . GLU A 1 105 ? -0.906 -9.841 8.739 1.00 97.81 105 GLU A N 1
ATOM 839 C CA . GLU A 1 105 ? -0.653 -8.599 9.465 1.00 97.81 105 GLU A CA 1
ATOM 840 C C . GLU A 1 105 ? -1.929 -7.785 9.654 1.00 97.81 105 GLU A C 1
ATOM 842 O O . GLU A 1 105 ? -2.214 -7.344 10.764 1.00 97.81 105 GLU A O 1
ATOM 847 N N . MET A 1 106 ? -2.773 -7.657 8.629 1.00 97.44 106 MET A N 1
ATOM 848 C CA . MET A 1 106 ? -4.038 -6.930 8.771 1.00 97.44 106 MET A CA 1
ATOM 849 C C . MET A 1 106 ? -4.958 -7.594 9.800 1.00 97.44 106 MET A C 1
ATOM 851 O O . MET A 1 106 ? -5.577 -6.914 10.621 1.00 97.44 106 MET A O 1
ATOM 855 N N . ALA A 1 107 ? -4.982 -8.928 9.854 1.00 97.88 107 ALA A N 1
ATOM 856 C CA . ALA A 1 107 ? -5.677 -9.651 10.915 1.00 97.88 107 ALA A CA 1
ATOM 857 C C . ALA A 1 107 ? -5.052 -9.415 12.306 1.00 97.88 107 ALA A C 1
ATOM 859 O O . ALA A 1 107 ? -5.770 -9.387 13.306 1.00 97.88 107 ALA A O 1
ATOM 860 N N . SER A 1 108 ? -3.729 -9.257 12.399 1.00 98.38 108 SER A N 1
ATOM 861 C CA . SER A 1 108 ? -3.021 -8.903 13.638 1.00 98.38 108 SER A CA 1
ATOM 862 C C . SER A 1 108 ? -3.382 -7.489 14.112 1.00 98.38 108 SER A C 1
ATOM 864 O O . SER A 1 108 ? -3.747 -7.313 15.274 1.00 98.38 108 SER A O 1
ATOM 866 N N . VAL A 1 109 ? -3.388 -6.502 13.210 1.00 97.75 109 VAL A N 1
ATOM 867 C CA . VAL A 1 109 ? -3.781 -5.109 13.492 1.00 97.75 109 VAL A CA 1
ATOM 868 C C . VAL A 1 109 ? -5.228 -5.024 13.978 1.00 97.75 109 VAL A C 1
ATOM 870 O O . VAL A 1 109 ? -5.511 -4.353 14.972 1.00 97.75 109 VAL A O 1
ATOM 873 N N . LEU A 1 110 ? -6.148 -5.746 13.332 1.00 97.69 110 LEU A N 1
ATOM 874 C CA . LEU A 1 110 ? -7.543 -5.825 13.772 1.00 97.69 110 LEU A CA 1
ATOM 875 C C . LEU A 1 110 ? -7.650 -6.367 15.204 1.00 97.69 110 LEU A C 1
ATOM 877 O O . LEU A 1 110 ? -8.306 -5.753 16.046 1.00 97.69 110 LEU A O 1
ATOM 881 N N . ARG A 1 111 ? -6.970 -7.482 15.509 1.00 98.25 111 ARG A N 1
ATOM 882 C CA . ARG A 1 111 ? -6.955 -8.058 16.867 1.00 98.25 111 ARG A CA 1
ATOM 883 C C . ARG A 1 111 ? -6.360 -7.095 17.885 1.00 98.25 111 ARG A C 1
ATOM 885 O O . ARG A 1 111 ? -6.962 -6.888 18.927 1.00 98.25 111 ARG A O 1
ATOM 892 N N . PHE A 1 112 ? -5.249 -6.437 17.557 1.00 97.94 112 PHE A N 1
ATOM 893 C CA . PHE A 1 112 ? -4.600 -5.466 18.439 1.00 97.94 112 PHE A CA 1
ATOM 894 C C . PHE A 1 112 ? -5.569 -4.388 18.951 1.00 97.94 112 PHE A C 1
ATOM 896 O O . PHE A 1 112 ? -5.515 -4.032 20.133 1.00 97.94 112 PHE A O 1
ATOM 903 N N . TRP A 1 113 ? -6.441 -3.868 18.081 1.00 97.88 113 TRP A N 1
ATOM 904 C CA . TRP A 1 113 ? -7.426 -2.845 18.441 1.00 97.88 113 TRP A CA 1
ATOM 905 C C . TRP A 1 113 ? -8.659 -3.420 19.141 1.00 97.88 113 TRP A C 1
ATOM 907 O O . TRP A 1 113 ? -9.134 -2.827 20.112 1.00 97.88 113 TRP A O 1
ATOM 917 N N . LEU A 1 114 ? -9.145 -4.585 18.708 1.00 97.38 114 LEU A N 1
ATOM 918 C CA . LEU A 1 114 ? -10.256 -5.276 19.369 1.00 97.38 114 LEU A CA 1
ATOM 919 C C . LEU A 1 114 ? -9.899 -5.678 20.807 1.00 97.38 114 LEU A C 1
ATOM 921 O O . LEU A 1 114 ? -10.680 -5.425 21.720 1.00 97.38 114 LEU A O 1
ATOM 925 N N . ASP A 1 115 ? -8.686 -6.185 21.036 1.00 97.69 115 ASP A N 1
ATOM 926 C CA . ASP A 1 115 ? -8.172 -6.554 22.363 1.00 97.69 115 ASP A CA 1
ATOM 927 C C . ASP A 1 115 ? -8.081 -5.348 23.317 1.00 97.69 115 ASP A C 1
ATOM 929 O O . ASP A 1 115 ? -8.021 -5.507 24.536 1.00 97.69 115 ASP A O 1
ATOM 933 N N . ARG A 1 116 ? -8.079 -4.121 22.777 1.00 96.31 116 ARG A N 1
ATOM 934 C CA . ARG A 1 116 ? -8.096 -2.864 23.545 1.00 96.31 116 ARG A CA 1
ATOM 935 C C . ARG A 1 116 ? -9.504 -2.347 23.832 1.00 96.31 116 ARG A C 1
ATOM 937 O O . ARG A 1 116 ? -9.631 -1.376 24.574 1.00 96.31 116 ARG A O 1
ATOM 944 N N . GLY A 1 117 ? -10.539 -2.981 23.284 1.00 97.12 117 GLY A N 1
ATOM 945 C CA . GLY A 1 117 ? -11.939 -2.624 23.509 1.00 97.12 117 GLY A CA 1
ATOM 946 C C . GLY A 1 117 ? -12.534 -1.671 22.471 1.00 97.12 117 GLY A C 1
ATOM 947 O O . GLY A 1 117 ? -13.527 -1.015 22.764 1.00 97.12 117 GLY A O 1
ATOM 948 N N . VAL A 1 118 ? -11.947 -1.556 21.277 1.00 97.81 118 VAL A N 1
ATOM 949 C CA . VAL A 1 118 ? -12.605 -0.860 20.157 1.00 97.81 118 VAL A CA 1
ATOM 950 C C . VAL A 1 118 ? -13.860 -1.634 19.731 1.00 97.81 118 VAL A C 1
ATOM 952 O O . VAL A 1 118 ? -13.830 -2.857 19.625 1.00 97.81 118 VAL A O 1
ATOM 955 N N . ASP A 1 119 ? -14.957 -0.924 19.459 1.00 98.00 119 ASP A N 1
ATOM 956 C CA . ASP A 1 119 ? -16.266 -1.510 19.138 1.00 98.00 119 ASP A CA 1
ATOM 957 C C . ASP A 1 119 ? -16.460 -1.790 17.633 1.00 98.00 119 ASP A C 1
ATOM 959 O O . ASP A 1 119 ? -17.413 -2.462 17.239 1.00 98.00 119 ASP A O 1
ATOM 963 N N . GLY A 1 120 ? -15.579 -1.277 16.770 1.00 96.62 120 GLY A N 1
ATOM 964 C CA . GLY A 1 120 ? -15.629 -1.533 15.332 1.00 96.62 120 GLY A CA 1
ATOM 965 C C . GLY A 1 120 ? -14.641 -0.711 14.510 1.00 96.62 120 GLY A C 1
ATOM 966 O O . GLY A 1 120 ? -13.854 0.074 15.039 1.00 96.62 120 GLY A O 1
ATOM 967 N N . PHE A 1 121 ? -14.708 -0.881 13.190 1.00 97.62 121 PHE A N 1
ATOM 968 C CA . PHE A 1 121 ? -13.807 -0.226 12.245 1.00 97.62 121 PHE A CA 1
ATOM 969 C C . PHE A 1 121 ? -14.583 0.479 11.140 1.00 97.62 121 PHE A C 1
ATOM 971 O O . PHE A 1 121 ? -15.532 -0.073 10.580 1.00 97.62 121 PHE A O 1
ATOM 978 N N . ARG A 1 122 ? -14.125 1.676 10.780 1.00 96.75 122 ARG A N 1
ATOM 979 C CA . ARG A 1 122 ? -14.404 2.278 9.477 1.00 96.75 122 ARG A CA 1
ATOM 980 C C . ARG A 1 122 ? -13.265 1.864 8.553 1.00 96.75 122 ARG A C 1
ATOM 982 O O . ARG A 1 122 ? -12.114 2.101 8.885 1.00 96.75 122 ARG A O 1
ATOM 989 N N . VAL A 1 123 ? -13.576 1.210 7.436 1.00 94.12 123 VAL A N 1
ATOM 990 C CA . VAL A 1 123 ? -12.553 0.714 6.504 1.00 94.12 123 VAL A CA 1
ATOM 991 C C . VAL A 1 123 ? -12.416 1.690 5.345 1.00 94.12 123 VAL A C 1
ATOM 993 O O . VAL A 1 123 ? -13.315 1.810 4.509 1.00 94.12 123 VAL A O 1
ATOM 996 N N . ASP A 1 124 ? -11.300 2.404 5.316 1.00 92.12 124 ASP A N 1
ATOM 997 C CA . ASP A 1 124 ? -10.952 3.326 4.249 1.00 92.12 124 ASP A CA 1
ATOM 998 C C . ASP A 1 124 ? -10.535 2.573 2.982 1.00 92.12 124 ASP A C 1
ATOM 1000 O O . ASP A 1 124 ? -9.884 1.533 3.044 1.00 92.12 124 ASP A O 1
ATOM 1004 N N . VAL A 1 125 ? -10.954 3.085 1.821 1.00 85.44 125 VAL A N 1
ATOM 1005 C CA . VAL A 1 125 ? -10.569 2.571 0.492 1.00 85.44 125 VAL A CA 1
ATOM 1006 C C . VAL A 1 125 ? -10.640 1.036 0.372 1.00 85.44 125 VAL A C 1
ATOM 1008 O O . VAL A 1 125 ? -9.815 0.381 -0.262 1.00 85.44 125 VAL A O 1
ATOM 1011 N N . ALA A 1 126 ? -11.685 0.425 0.939 1.00 87.06 126 ALA A N 1
ATOM 1012 C CA . ALA A 1 126 ? -11.888 -1.024 0.839 1.00 87.06 126 ALA A CA 1
ATOM 1013 C C . ALA A 1 126 ? -11.944 -1.513 -0.625 1.00 87.06 126 ALA A C 1
ATOM 1015 O O . ALA A 1 126 ? -11.548 -2.635 -0.932 1.00 87.06 126 ALA A O 1
ATOM 1016 N N . HIS A 1 127 ? -12.398 -0.646 -1.534 1.00 81.50 127 HIS A N 1
ATOM 1017 C CA . HIS A 1 127 ? -12.467 -0.894 -2.970 1.00 81.50 127 HIS A CA 1
ATOM 1018 C C . HIS A 1 127 ? -11.117 -0.803 -3.695 1.00 81.50 127 HIS A C 1
ATOM 1020 O O . HIS A 1 127 ? -11.122 -0.978 -4.897 1.00 81.50 127 HIS A O 1
ATOM 1026 N N . GLY A 1 128 ? -10.011 -0.451 -3.030 1.00 86.81 128 GLY A N 1
ATOM 1027 C CA . GLY A 1 128 ? -8.669 -0.365 -3.631 1.00 86.81 128 GLY A CA 1
ATOM 1028 C C . GLY A 1 128 ? -7.803 -1.603 -3.388 1.00 86.81 128 GLY A C 1
ATOM 1029 O O . GLY A 1 128 ? -6.814 -1.830 -4.086 1.00 86.81 128 GLY A O 1
ATOM 1030 N N . MET A 1 129 ? -8.173 -2.419 -2.393 1.00 92.00 129 MET A N 1
ATOM 1031 C CA . MET A 1 129 ? -7.288 -3.442 -1.828 1.00 92.00 129 MET A CA 1
ATOM 1032 C C . MET A 1 129 ? -6.842 -4.476 -2.863 1.00 92.00 129 MET A C 1
ATOM 1034 O O . MET A 1 129 ? -5.659 -4.808 -2.927 1.00 92.00 129 MET A O 1
ATOM 1038 N N . VAL A 1 130 ? -7.771 -4.964 -3.689 1.00 92.00 130 VAL A N 1
ATOM 1039 C CA . VAL A 1 130 ? -7.520 -6.024 -4.673 1.00 92.00 130 VAL A CA 1
ATOM 1040 C C . VAL A 1 130 ? -7.410 -5.426 -6.065 1.00 92.00 130 VAL A C 1
ATOM 1042 O O . VAL A 1 130 ? -8.313 -4.747 -6.533 1.00 92.00 130 VAL A O 1
ATOM 1045 N N . LYS A 1 131 ? -6.312 -5.724 -6.752 1.00 93.44 131 LYS A N 1
ATOM 1046 C CA . LYS A 1 131 ? -6.021 -5.195 -8.082 1.00 93.44 131 LYS A CA 1
ATOM 1047 C C . LYS A 1 131 ? -6.306 -6.265 -9.133 1.00 93.44 131 LYS A C 1
ATOM 1049 O O . LYS A 1 131 ? -6.155 -7.458 -8.865 1.00 93.44 131 LYS A O 1
ATOM 1054 N N . ALA A 1 132 ? -6.705 -5.851 -10.331 1.00 93.06 132 ALA A N 1
ATOM 1055 C CA . ALA A 1 132 ? -6.914 -6.770 -11.441 1.00 93.06 132 ALA A CA 1
ATOM 1056 C C . ALA A 1 132 ? -5.637 -7.540 -11.788 1.00 93.06 132 ALA A C 1
ATOM 1058 O O . ALA A 1 132 ? -4.559 -6.962 -11.937 1.00 93.06 132 ALA A O 1
ATOM 1059 N N . ALA A 1 133 ? -5.771 -8.861 -11.929 1.00 91.44 133 ALA A N 1
ATOM 1060 C CA . ALA A 1 133 ? -4.663 -9.734 -12.287 1.00 91.44 133 ALA A CA 1
ATOM 1061 C C . ALA A 1 133 ? -4.041 -9.291 -13.620 1.00 91.44 133 ALA A C 1
ATOM 1063 O O . ALA A 1 133 ? -4.753 -8.987 -14.576 1.00 91.44 133 ALA A O 1
ATOM 1064 N N . GLY A 1 134 ? -2.710 -9.241 -13.668 1.00 92.69 134 GLY A N 1
ATOM 1065 C CA . GLY A 1 134 ? -1.967 -8.750 -14.832 1.00 92.69 134 GLY A CA 1
ATOM 1066 C C . GLY A 1 134 ? -1.944 -7.226 -14.987 1.00 92.69 134 GLY A C 1
ATOM 1067 O O . GLY A 1 134 ? -1.238 -6.748 -15.865 1.00 92.69 134 GLY A O 1
ATOM 1068 N N . LEU A 1 135 ? -2.650 -6.477 -14.128 1.00 95.62 135 LEU A N 1
ATOM 1069 C CA . LEU A 1 135 ? -2.664 -5.010 -14.097 1.00 95.62 135 LEU A CA 1
ATOM 1070 C C . LEU A 1 135 ? -2.912 -4.390 -15.491 1.00 95.62 135 LEU A C 1
ATOM 1072 O O . LEU A 1 135 ? -2.092 -3.592 -15.951 1.00 95.62 135 LEU A O 1
ATOM 1076 N N . PRO A 1 136 ? -4.004 -4.767 -16.188 1.00 95.88 136 PRO A N 1
ATOM 1077 C CA . PRO A 1 136 ? -4.261 -4.311 -17.551 1.00 95.88 136 PRO A CA 1
ATOM 1078 C C . PRO A 1 136 ? -4.447 -2.795 -17.610 1.00 95.88 136 PRO A C 1
ATOM 1080 O O . PRO A 1 136 ? -4.882 -2.181 -16.634 1.00 95.88 136 PRO A O 1
ATOM 1083 N N . ASP A 1 137 ? -4.178 -2.209 -18.775 1.00 96.12 137 ASP A N 1
ATOM 1084 C CA . ASP A 1 137 ? -4.554 -0.824 -19.056 1.00 96.12 137 ASP A CA 1
ATOM 1085 C C . ASP A 1 137 ? -6.077 -0.632 -18.869 1.00 96.12 137 ASP A C 1
ATOM 1087 O O . ASP A 1 137 ? -6.875 -1.549 -19.093 1.00 96.12 137 ASP A O 1
ATOM 1091 N N . TRP A 1 138 ? -6.479 0.551 -18.407 1.00 92.81 138 TRP A N 1
ATOM 1092 C CA . TRP A 1 138 ? -7.864 0.914 -18.124 1.00 92.81 138 TRP A CA 1
ATOM 1093 C C . TRP A 1 138 ? -8.127 2.361 -18.539 1.00 92.81 138 TRP A C 1
ATOM 1095 O O . TRP A 1 138 ? -7.503 3.281 -18.021 1.00 92.81 138 TRP A O 1
ATOM 1105 N N . ASP A 1 139 ? -9.078 2.561 -19.451 1.00 88.75 139 ASP A N 1
ATOM 1106 C CA . ASP A 1 139 ? -9.414 3.883 -20.006 1.00 88.75 139 ASP A CA 1
ATOM 1107 C C . ASP A 1 139 ? -10.498 4.623 -19.198 1.00 88.75 139 ASP A C 1
ATOM 1109 O O . ASP A 1 139 ? -11.055 5.624 -19.647 1.00 88.75 139 ASP A O 1
ATOM 1113 N N . GLY A 1 140 ? -10.841 4.102 -18.017 1.00 82.81 140 GLY A N 1
ATOM 1114 C CA . GLY A 1 140 ? -11.785 4.729 -17.098 1.00 82.81 140 GLY A CA 1
ATOM 1115 C C . GLY A 1 140 ? -11.131 5.755 -16.178 1.00 82.81 140 GLY A C 1
ATOM 1116 O O . GLY A 1 140 ? -9.912 5.912 -16.134 1.00 82.81 140 GLY A O 1
ATOM 1117 N N . ALA A 1 141 ? -11.963 6.442 -15.400 1.00 75.50 141 ALA A N 1
ATOM 1118 C CA . ALA A 1 141 ? -11.508 7.392 -14.390 1.00 75.50 141 ALA A CA 1
ATOM 1119 C C . ALA A 1 141 ? -11.935 6.925 -12.998 1.00 75.50 141 ALA A C 1
ATOM 1121 O O . ALA A 1 141 ? -13.108 6.628 -12.760 1.00 75.50 141 ALA A O 1
ATOM 1122 N N . ALA A 1 142 ? -10.991 6.874 -12.061 1.00 75.25 142 ALA A N 1
ATOM 1123 C CA . ALA A 1 142 ? -11.302 6.760 -10.645 1.00 75.25 142 ALA A CA 1
ATOM 1124 C C . ALA A 1 142 ? -11.319 8.165 -10.043 1.00 75.25 142 ALA A C 1
ATOM 1126 O O . ALA A 1 142 ? -10.368 8.925 -10.198 1.00 75.25 142 ALA A O 1
ATOM 1127 N N . ALA A 1 143 ? -12.406 8.505 -9.362 1.00 71.81 143 ALA A N 1
ATOM 1128 C CA . ALA A 1 143 ? -12.534 9.749 -8.623 1.00 71.81 143 ALA A CA 1
ATOM 1129 C C . ALA A 1 143 ? -12.845 9.427 -7.165 1.00 71.81 143 ALA A C 1
ATOM 1131 O O . ALA A 1 143 ? -13.460 8.399 -6.858 1.00 71.81 143 ALA A O 1
ATOM 1132 N N . MET A 1 144 ? -12.452 10.327 -6.265 1.00 67.94 144 MET A N 1
ATOM 1133 C CA . MET A 1 144 ? -12.974 10.297 -4.905 1.00 67.94 144 MET A CA 1
ATOM 1134 C C . MET A 1 144 ? -14.499 10.353 -4.986 1.00 67.94 144 MET A C 1
ATOM 1136 O O . MET A 1 144 ? -15.049 11.235 -5.640 1.00 67.94 144 MET A O 1
ATOM 1140 N N . VAL A 1 145 ? -15.184 9.402 -4.346 1.00 60.16 145 VAL A N 1
ATOM 1141 C CA . VAL A 1 145 ? -16.650 9.412 -4.286 1.00 60.16 145 VAL A CA 1
ATOM 1142 C C . VAL A 1 145 ? -17.089 10.602 -3.429 1.00 60.16 145 VAL A C 1
ATOM 1144 O O . VAL A 1 145 ? -17.229 10.515 -2.203 1.00 60.16 145 VAL A O 1
ATOM 1147 N N . GLU A 1 146 ? -17.300 11.737 -4.085 1.00 47.50 146 GLU A N 1
ATOM 1148 C CA . GLU A 1 146 ? -18.195 12.778 -3.608 1.00 47.50 146 GLU A CA 1
ATOM 1149 C C . GLU A 1 146 ? -19.614 12.196 -3.636 1.00 47.50 146 GLU A C 1
ATOM 1151 O O . GLU A 1 146 ? -19.970 11.422 -4.523 1.00 47.50 146 GLU A O 1
ATOM 1156 N N . GLY A 1 147 ? -20.399 12.432 -2.587 1.00 40.66 147 GLY A N 1
ATOM 1157 C CA . GLY A 1 147 ? -21.726 11.830 -2.485 1.00 40.66 147 GLY A CA 1
ATOM 1158 C C . GLY A 1 147 ? -22.615 12.278 -3.645 1.00 40.66 147 GLY A C 1
ATOM 1159 O O . GLY A 1 147 ? -22.927 13.455 -3.718 1.00 40.66 147 GLY A O 1
ATOM 1160 N N . ASP A 1 148 ? -22.990 11.313 -4.486 1.00 43.47 148 ASP A N 1
ATOM 1161 C CA . ASP A 1 148 ? -23.999 11.328 -5.554 1.00 43.47 148 ASP A CA 1
ATOM 1162 C C . ASP A 1 148 ? -24.136 12.608 -6.401 1.00 43.47 148 ASP A C 1
ATOM 1164 O O . ASP A 1 148 ? -24.858 13.546 -6.066 1.00 43.47 148 ASP A O 1
ATOM 1168 N N . SER A 1 149 ? -23.551 12.557 -7.594 1.00 39.38 149 SER A N 1
ATOM 1169 C CA . SER A 1 149 ? -24.123 13.170 -8.791 1.00 39.38 149 SER A CA 1
ATOM 1170 C C . SER A 1 149 ? -23.837 12.239 -9.968 1.00 39.38 149 SER A C 1
ATOM 1172 O O . SER A 1 149 ? -22.729 12.161 -10.493 1.00 39.38 149 SER A O 1
ATOM 1174 N N . GLY A 1 150 ? -24.841 11.422 -10.285 1.00 46.97 150 GLY A N 1
ATOM 1175 C CA . GLY A 1 150 ? -24.748 10.329 -11.238 1.00 46.97 150 GLY A CA 1
ATOM 1176 C C . GLY A 1 150 ? -24.182 10.704 -12.607 1.00 46.97 150 GLY A C 1
ATOM 1177 O O . GLY A 1 150 ? -24.672 11.620 -13.254 1.00 46.97 150 GLY A O 1
ATOM 1178 N N . ASP A 1 151 ? -23.210 9.903 -13.051 1.00 43.94 151 ASP A N 1
ATOM 1179 C CA . ASP A 1 151 ? -23.084 9.439 -14.437 1.00 43.94 151 ASP A CA 1
ATOM 1180 C C . ASP A 1 151 ? -22.158 8.199 -14.490 1.00 43.94 151 ASP A C 1
ATOM 1182 O O . ASP A 1 151 ? -21.060 8.201 -15.040 1.00 43.94 151 ASP A O 1
ATOM 1186 N N . SER A 1 152 ? -22.546 7.108 -13.816 1.00 52.62 152 SER A N 1
ATOM 1187 C CA . SER A 1 152 ? -21.715 5.890 -13.722 1.00 52.62 152 SER A CA 1
ATOM 1188 C C . SER A 1 152 ? -21.763 4.997 -14.968 1.00 52.62 152 SER A C 1
ATOM 1190 O O . SER A 1 152 ? -21.005 4.034 -15.060 1.00 52.62 152 SER A O 1
ATOM 1192 N N . ALA A 1 153 ? -22.642 5.293 -15.931 1.00 53.47 153 ALA A N 1
ATOM 1193 C CA . ALA A 1 153 ? -22.956 4.390 -17.037 1.00 53.47 153 ALA A CA 1
ATOM 1194 C C . ALA A 1 153 ? -21.878 4.329 -18.138 1.00 53.47 153 ALA A C 1
ATOM 1196 O O . ALA A 1 153 ? -21.842 3.352 -18.882 1.00 53.47 153 ALA A O 1
ATOM 1197 N N . MET A 1 154 ? -21.001 5.336 -18.243 1.00 61.31 154 MET A N 1
ATOM 1198 C CA . MET A 1 154 ? -19.939 5.394 -19.264 1.00 61.31 154 MET A CA 1
ATOM 1199 C C . MET A 1 154 ? -18.547 4.998 -18.754 1.00 61.31 154 MET A C 1
ATOM 1201 O O . MET A 1 154 ? -17.604 4.955 -19.540 1.00 61.31 154 MET A O 1
ATOM 1205 N N . ASN A 1 155 ? -18.395 4.691 -17.463 1.00 70.19 155 ASN A N 1
ATOM 1206 C CA . ASN A 1 155 ? -17.098 4.324 -16.895 1.00 70.19 155 ASN A CA 1
ATOM 1207 C C . ASN A 1 155 ? -16.901 2.796 -16.975 1.00 70.19 155 ASN A C 1
ATOM 1209 O O . ASN A 1 155 ? -17.715 2.063 -16.400 1.00 70.19 155 ASN A O 1
ATOM 1213 N N . PRO A 1 156 ? -15.866 2.277 -17.670 1.00 76.69 1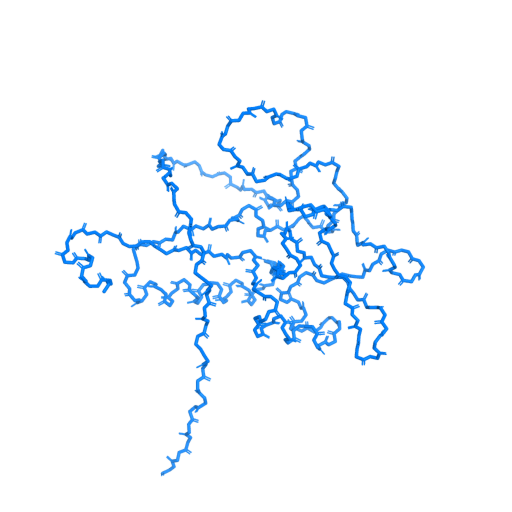56 PRO A N 1
ATOM 1214 C CA . PRO A 1 156 ? -15.592 0.842 -17.681 1.00 76.69 156 PRO A CA 1
ATOM 1215 C C . PRO A 1 156 ? -15.390 0.308 -16.251 1.00 76.69 156 PRO A C 1
ATOM 1217 O O . PRO A 1 156 ? -14.953 1.052 -15.373 1.00 76.69 156 PRO A O 1
ATOM 1220 N N . PRO A 1 157 ? -15.682 -0.980 -15.980 1.00 78.88 157 PRO A N 1
ATOM 1221 C CA . PRO A 1 157 ? -15.575 -1.539 -14.636 1.00 78.88 157 PRO A CA 1
ATOM 1222 C C . PRO A 1 157 ? -14.170 -1.330 -14.068 1.00 78.88 157 PRO A C 1
ATOM 1224 O O . PRO A 1 157 ? -13.177 -1.651 -14.719 1.00 78.88 157 PRO A O 1
ATOM 1227 N N . SER A 1 158 ? -14.106 -0.783 -12.853 1.00 78.44 158 SER A N 1
ATOM 1228 C CA . SER A 1 158 ? -12.839 -0.447 -12.208 1.00 78.44 158 SER A CA 1
ATOM 1229 C C . SER A 1 158 ? -11.977 -1.695 -11.958 1.00 78.44 158 SER A C 1
ATOM 1231 O O . SER A 1 158 ? -12.497 -2.711 -11.477 1.00 78.44 158 SER A O 1
ATOM 1233 N N . PRO A 1 159 ? -10.653 -1.623 -12.198 1.00 80.12 159 PRO A N 1
ATOM 1234 C CA . PRO A 1 159 ? -9.734 -2.725 -11.930 1.00 80.12 159 PRO A CA 1
ATOM 1235 C C . PRO A 1 159 ? -9.487 -2.964 -10.431 1.00 80.12 159 PRO A C 1
ATOM 1237 O O . PRO A 1 159 ? -8.773 -3.901 -10.083 1.00 80.12 159 PRO A O 1
ATOM 1240 N N . PHE A 1 160 ? -10.063 -2.154 -9.537 1.00 75.31 160 PHE A N 1
ATOM 1241 C CA . PHE A 1 160 ? -9.807 -2.205 -8.093 1.00 75.31 160 PHE A CA 1
ATOM 1242 C C . PHE A 1 160 ? -10.766 -3.142 -7.313 1.00 75.31 160 PHE A C 1
ATOM 1244 O O . PHE A 1 160 ? -10.684 -3.289 -6.097 1.00 75.31 160 PHE A O 1
ATOM 1251 N N . LEU A 1 161 ? -11.669 -3.855 -8.004 1.00 57.59 161 LEU A N 1
ATOM 1252 C CA . LEU A 1 161 ? -12.698 -4.709 -7.376 1.00 57.59 161 LEU A CA 1
ATOM 1253 C C . LEU A 1 161 ? -12.831 -6.113 -7.990 1.00 57.59 161 LEU A C 1
ATOM 1255 O O . LEU A 1 161 ? -13.863 -6.776 -7.858 1.00 57.59 161 LEU A O 1
ATOM 1259 N N . THR A 1 162 ? -11.803 -6.624 -8.661 1.00 45.19 162 THR A N 1
ATOM 1260 C CA . THR A 1 162 ? -11.934 -7.876 -9.419 1.00 45.19 162 THR A CA 1
ATOM 1261 C C . THR A 1 162 ? -11.558 -9.117 -8.605 1.00 45.19 162 THR A C 1
ATOM 1263 O O . THR A 1 162 ? -10.549 -9.767 -8.860 1.00 45.19 162 THR A O 1
ATOM 1266 N N . LYS A 1 163 ? -12.424 -9.525 -7.678 1.00 36.06 163 LYS A N 1
ATOM 1267 C CA . LYS A 1 163 ? -12.652 -10.954 -7.394 1.00 36.06 163 LYS A CA 1
ATOM 1268 C C . LYS A 1 163 ? -14.162 -11.151 -7.428 1.00 36.06 163 LYS A C 1
ATOM 1270 O O . LYS A 1 163 ? -14.874 -10.428 -6.740 1.00 36.06 163 LYS A O 1
ATOM 1275 N N . LYS A 1 164 ? -14.660 -12.070 -8.272 1.00 31.00 164 LYS A N 1
ATOM 1276 C CA . LYS A 1 164 ? -16.097 -12.392 -8.362 1.00 31.00 164 LYS A CA 1
ATOM 1277 C C . LYS A 1 164 ? -16.629 -12.608 -6.946 1.00 31.00 164 LYS A C 1
ATOM 1279 O O . LYS A 1 164 ? -16.340 -13.632 -6.331 1.00 31.00 164 LYS A O 1
ATOM 1284 N N . ALA A 1 165 ? -17.389 -11.646 -6.434 1.00 33.94 165 ALA A N 1
ATOM 1285 C CA . ALA A 1 165 ? -18.119 -11.825 -5.199 1.00 33.94 165 ALA A CA 1
ATOM 1286 C C . ALA A 1 165 ? -19.135 -12.946 -5.447 1.00 33.94 165 ALA A C 1
ATOM 1288 O O . ALA A 1 165 ? -20.073 -12.786 -6.226 1.00 33.94 165 ALA A O 1
ATOM 1289 N N . SER A 1 166 ? -18.921 -14.108 -4.828 1.00 29.84 166 SER A N 1
ATOM 1290 C CA . SER A 1 166 ? -19.971 -15.112 -4.690 1.00 29.84 166 SER A CA 1
ATOM 1291 C C . SER A 1 166 ? -21.060 -14.485 -3.826 1.00 29.84 166 SER A C 1
ATOM 1293 O O . SER A 1 166 ? -20.901 -14.344 -2.615 1.00 29.84 166 SER A O 1
ATOM 1295 N N . THR A 1 167 ? -22.147 -14.059 -4.457 1.00 31.81 167 THR A N 1
ATOM 1296 C CA . THR A 1 167 ? -23.275 -13.401 -3.808 1.00 31.81 167 THR A CA 1
ATOM 1297 C C . THR A 1 167 ? -23.927 -14.323 -2.773 1.00 31.81 167 THR A C 1
ATOM 1299 O O . THR A 1 167 ? -24.489 -15.366 -3.097 1.00 31.81 167 THR A O 1
ATOM 1302 N N . ARG A 1 168 ? -23.915 -13.905 -1.504 1.00 27.47 168 ARG A N 1
ATOM 1303 C CA . ARG A 1 168 ? -25.010 -14.181 -0.566 1.00 27.47 168 ARG A CA 1
ATOM 1304 C C . ARG A 1 168 ? -25.546 -12.846 -0.077 1.00 27.47 168 ARG A C 1
ATOM 1306 O O . ARG A 1 168 ? -24.787 -12.016 0.414 1.00 27.47 168 ARG A O 1
ATOM 1313 N N . SER A 1 169 ? -26.840 -12.631 -0.285 1.00 33.50 169 SER A N 1
ATOM 1314 C CA . SER A 1 169 ? -27.566 -11.467 0.213 1.00 33.50 169 SER A CA 1
ATOM 1315 C C . SER A 1 169 ? -27.810 -11.594 1.719 1.00 33.50 169 SER A C 1
ATOM 1317 O O . SER A 1 169 ? -27.969 -12.710 2.205 1.00 33.50 169 SER A O 1
ATOM 1319 N N . THR A 1 170 ? -27.818 -10.462 2.438 1.00 33.59 170 THR A N 1
ATOM 1320 C CA . THR A 1 170 ? -28.966 -9.932 3.217 1.00 33.59 170 THR A CA 1
ATOM 1321 C C . THR A 1 170 ? -28.554 -8.730 4.090 1.00 33.59 170 THR A C 1
ATOM 1323 O O . THR A 1 170 ? -27.543 -8.814 4.779 1.00 33.59 170 THR A O 1
ATOM 1326 N N . GLY A 1 171 ? -29.402 -7.686 4.155 1.00 29.55 171 GLY A N 1
ATOM 1327 C CA . GLY A 1 171 ? -29.558 -6.804 5.337 1.00 29.55 171 GLY A CA 1
ATOM 1328 C C . GLY A 1 171 ? -29.289 -5.294 5.143 1.00 29.55 171 GLY A C 1
ATOM 1329 O O . GLY A 1 171 ? -28.256 -4.960 4.575 1.00 29.55 171 GLY A O 1
ATOM 1330 N N . PRO A 1 172 ? -30.170 -4.365 5.597 1.00 35.22 172 PRO A N 1
ATOM 1331 C CA . PRO A 1 172 ? -30.167 -2.972 5.135 1.00 35.22 172 PRO A CA 1
ATOM 1332 C C . PRO A 1 172 ? -29.373 -1.975 6.007 1.00 35.22 172 PRO A C 1
ATOM 1334 O O . PRO A 1 172 ? -29.505 -1.947 7.224 1.00 35.22 172 PRO A O 1
ATOM 1337 N N . GLY A 1 173 ? -28.648 -1.083 5.318 1.00 35.66 173 GLY A N 1
ATOM 1338 C CA . GLY A 1 173 ? -28.624 0.377 5.510 1.00 35.66 173 GLY A CA 1
ATOM 1339 C C . GLY A 1 173 ? -28.123 0.972 6.833 1.00 35.66 173 GLY A C 1
ATOM 1340 O O . GLY A 1 173 ? -28.906 1.180 7.753 1.00 35.66 173 GLY A O 1
ATOM 1341 N N . ILE A 1 174 ? -26.870 1.445 6.848 1.00 30.64 174 ILE A N 1
ATOM 1342 C CA . ILE A 1 174 ? -26.375 2.439 7.819 1.00 30.64 174 ILE A CA 1
ATOM 1343 C C . ILE A 1 174 ? -25.855 3.663 7.050 1.00 30.64 174 ILE A C 1
ATOM 1345 O O . ILE A 1 174 ? -25.046 3.534 6.132 1.00 30.64 174 ILE A O 1
ATOM 1349 N N . ARG A 1 175 ? -26.346 4.857 7.410 1.00 31.97 175 ARG A N 1
ATOM 1350 C CA . ARG A 1 175 ? -25.885 6.151 6.877 1.00 31.97 175 ARG A CA 1
ATOM 1351 C C . ARG A 1 175 ? -24.600 6.589 7.587 1.00 31.97 175 ARG A C 1
ATOM 1353 O O . ARG A 1 175 ? -24.543 6.589 8.811 1.00 31.97 175 ARG A O 1
ATOM 1360 N N . SER A 1 176 ? -23.601 6.989 6.802 1.00 32.38 176 SER A N 1
ATOM 1361 C CA . SER A 1 176 ? -22.313 7.532 7.251 1.00 32.38 176 SER A CA 1
ATOM 1362 C C . SER A 1 176 ? -22.414 9.047 7.469 1.00 32.38 176 SER A C 1
ATOM 1364 O O . SER A 1 176 ? -22.833 9.772 6.567 1.00 32.38 176 SER A O 1
ATOM 1366 N N . SER A 1 177 ? -22.017 9.529 8.649 1.00 29.27 177 SER A N 1
ATOM 1367 C CA . SER A 1 177 ? -21.677 10.936 8.884 1.00 29.27 177 SER A CA 1
ATOM 1368 C C . SER A 1 177 ? -20.156 11.109 8.812 1.00 29.27 177 SER A C 1
ATOM 1370 O O . SER A 1 177 ? -19.396 10.252 9.264 1.00 29.27 177 SER A O 1
ATOM 1372 N N . LYS A 1 178 ? -19.718 12.196 8.170 1.00 32.88 178 LYS A N 1
ATOM 1373 C CA . LYS A 1 178 ? -18.316 12.500 7.865 1.00 32.88 178 LYS A CA 1
ATOM 1374 C C . LYS A 1 178 ? -17.801 13.589 8.806 1.00 32.88 178 LYS A C 1
ATOM 1376 O O . LYS A 1 178 ? -18.430 14.635 8.914 1.00 32.88 178 LYS A O 1
ATOM 1381 N N . ASN A 1 179 ? -16.647 13.346 9.421 1.00 26.70 179 ASN A N 1
ATOM 1382 C CA . ASN A 1 179 ? -15.673 14.366 9.808 1.00 26.70 179 ASN A CA 1
ATOM 1383 C C . ASN A 1 179 ? -14.291 13.702 9.784 1.00 26.70 179 ASN A C 1
ATOM 1385 O O . ASN A 1 179 ? -14.039 12.759 10.529 1.00 26.70 179 ASN A O 1
ATOM 1389 N N . THR A 1 180 ? -13.433 14.157 8.871 1.00 29.31 180 THR A N 1
ATOM 1390 C CA . THR A 1 180 ? -12.136 13.543 8.572 1.00 29.31 180 THR A CA 1
ATOM 1391 C C . THR A 1 180 ? -11.030 14.255 9.341 1.00 29.31 180 THR A C 1
ATOM 1393 O O . THR A 1 180 ? -10.813 15.454 9.188 1.00 29.31 180 THR A O 1
ATOM 1396 N N . THR A 1 181 ? -10.282 13.505 10.140 1.00 23.81 181 THR A N 1
ATOM 1397 C CA . THR A 1 181 ? -8.899 13.824 10.506 1.00 23.81 181 THR A CA 1
ATOM 1398 C C . THR A 1 181 ? -8.164 12.493 10.532 1.00 23.81 181 THR A C 1
ATOM 1400 O O . THR A 1 181 ? -8.383 11.681 11.428 1.00 23.81 181 THR A O 1
ATOM 1403 N N . ALA A 1 182 ? -7.355 12.236 9.505 1.00 28.55 182 ALA A N 1
ATOM 1404 C CA . ALA A 1 182 ? -6.496 11.063 9.452 1.00 28.55 182 ALA A CA 1
ATOM 1405 C C . ALA A 1 182 ? -5.378 11.243 10.487 1.00 28.55 182 ALA A C 1
ATOM 1407 O O . ALA A 1 182 ? -4.509 12.100 10.336 1.00 28.55 182 ALA A O 1
ATOM 1408 N N . ILE A 1 183 ? -5.424 10.468 11.568 1.00 29.00 183 ILE A N 1
ATOM 1409 C CA . ILE A 1 183 ? -4.307 10.348 12.503 1.00 29.00 183 ILE A CA 1
ATOM 1410 C C . ILE A 1 183 ? -3.471 9.171 12.008 1.00 29.00 183 ILE A C 1
ATOM 1412 O O . ILE A 1 183 ? -3.943 8.035 11.995 1.00 29.00 183 ILE A O 1
ATOM 1416 N N . GLY A 1 184 ? -2.246 9.461 11.560 1.00 26.89 184 GLY A N 1
ATOM 1417 C CA . GLY A 1 184 ? -1.295 8.468 11.069 1.00 26.89 184 GLY A CA 1
ATOM 1418 C C . GLY A 1 184 ? -1.092 7.330 12.070 1.00 26.89 184 GLY A C 1
ATOM 1419 O O . GLY A 1 184 ? -0.861 7.554 13.260 1.00 26.89 184 GLY A O 1
ATOM 1420 N N . CYS A 1 185 ? -1.192 6.098 11.576 1.00 30.61 185 CYS A N 1
ATOM 1421 C CA . CYS A 1 185 ? -1.007 4.892 12.364 1.00 30.61 185 CYS A CA 1
ATOM 1422 C C . CYS A 1 185 ? 0.487 4.723 12.696 1.00 30.61 185 CYS A C 1
ATOM 1424 O O . CYS A 1 185 ? 1.265 4.239 11.879 1.00 30.61 185 CYS A O 1
ATOM 1426 N N . TRP A 1 186 ? 0.896 5.135 13.897 1.00 29.73 186 TRP A N 1
ATOM 1427 C CA . TRP A 1 186 ? 2.188 4.760 14.476 1.00 29.73 186 TRP A CA 1
ATOM 1428 C C . TRP A 1 186 ? 2.096 3.330 15.027 1.00 29.73 186 TRP A C 1
ATOM 1430 O O . TRP A 1 186 ? 1.450 3.092 16.048 1.00 29.73 186 TRP A O 1
ATOM 1440 N N . LEU A 1 187 ? 2.750 2.372 14.367 1.00 36.25 187 LEU A N 1
ATOM 1441 C CA . LEU A 1 187 ? 2.983 1.034 14.919 1.00 36.25 187 LEU A CA 1
ATOM 1442 C C . LEU A 1 187 ? 4.080 1.098 16.004 1.00 36.25 187 LEU A C 1
ATOM 1444 O O . LEU A 1 187 ? 5.131 1.704 15.779 1.00 36.25 187 LEU A O 1
ATOM 1448 N N . PRO A 1 188 ? 3.888 0.494 17.193 1.00 33.47 188 PRO A N 1
ATOM 1449 C CA . PRO A 1 188 ? 4.938 0.441 18.200 1.00 33.47 188 PRO A CA 1
ATOM 1450 C C . PRO A 1 188 ? 5.991 -0.621 17.853 1.00 33.47 188 PRO A C 1
ATOM 1452 O O . PRO A 1 188 ? 5.670 -1.788 17.631 1.00 33.47 188 PRO A O 1
ATOM 1455 N N . ARG A 1 189 ? 7.269 -0.214 17.896 1.00 36.50 189 ARG A N 1
ATOM 1456 C 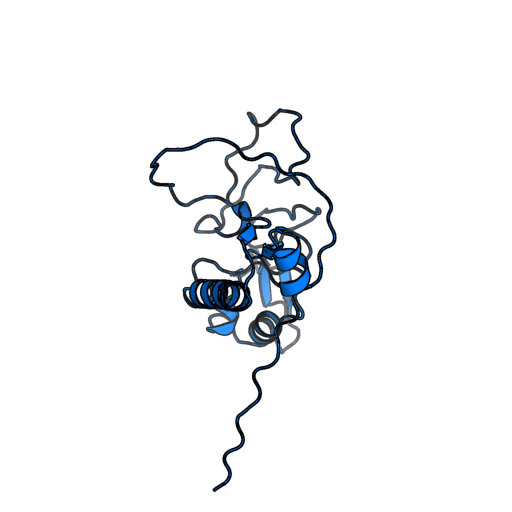CA . ARG A 1 189 ? 8.451 -1.087 17.798 1.00 36.50 189 ARG A CA 1
ATOM 1457 C C . ARG A 1 189 ? 8.335 -2.269 18.768 1.00 36.50 189 ARG A C 1
ATOM 1459 O O . ARG A 1 189 ? 8.262 -2.065 19.983 1.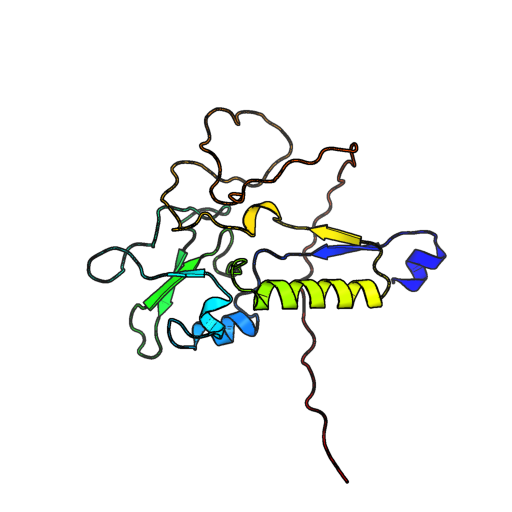00 36.50 189 ARG A O 1
ATOM 1466 N N . ARG A 1 190 ? 8.401 -3.509 18.269 1.00 46.56 190 ARG A N 1
ATOM 1467 C CA . ARG A 1 190 ? 8.595 -4.687 19.130 1.00 46.56 190 ARG A CA 1
ATOM 1468 C C . ARG A 1 190 ? 10.008 -4.647 19.716 1.00 46.56 190 ARG A C 1
ATOM 1470 O O . ARG A 1 190 ? 10.996 -4.800 19.006 1.00 46.56 190 ARG A O 1
ATOM 1477 N N . GLY A 1 191 ? 10.103 -4.416 21.024 1.00 31.98 191 GLY A N 1
ATOM 1478 C CA . GLY A 1 191 ? 11.359 -4.478 21.765 1.00 31.98 191 GLY A CA 1
ATOM 1479 C C . GLY A 1 191 ? 11.913 -5.903 21.808 1.00 31.98 191 GLY A C 1
ATOM 1480 O O . GLY A 1 191 ? 11.207 -6.838 22.184 1.00 31.98 191 GLY A O 1
ATOM 1481 N N . LEU A 1 192 ? 13.193 -6.056 21.454 1.00 36.09 192 LEU A N 1
ATOM 1482 C CA . LEU A 1 192 ? 13.954 -7.272 21.717 1.00 36.09 192 LEU A CA 1
ATOM 1483 C C . LEU A 1 192 ? 13.963 -7.550 23.228 1.00 36.09 192 LEU A C 1
ATOM 1485 O O . LEU A 1 192 ? 14.490 -6.770 24.025 1.00 36.09 192 LEU A O 1
ATOM 1489 N N . SER A 1 193 ? 13.398 -8.693 23.606 1.00 35.66 193 SER A N 1
ATOM 1490 C CA . SER A 1 193 ? 13.548 -9.296 24.927 1.00 35.66 193 SER A CA 1
ATOM 1491 C C . SER A 1 193 ? 15.037 -9.519 25.224 1.00 35.66 193 SER A C 1
ATOM 1493 O O . SER A 1 193 ? 15.733 -10.250 24.518 1.00 35.66 193 SER A O 1
ATOM 1495 N N . ARG A 1 194 ? 15.532 -8.868 26.284 1.00 36.91 194 ARG A N 1
ATOM 1496 C CA . ARG A 1 194 ? 16.814 -9.197 26.911 1.00 36.91 194 ARG A CA 1
ATOM 1497 C C . ARG A 1 194 ? 16.679 -10.563 27.584 1.00 36.91 194 ARG A C 1
ATOM 1499 O O . ARG A 1 194 ? 15.908 -10.694 28.529 1.00 36.91 194 ARG A O 1
ATOM 1506 N N . ARG A 1 195 ? 17.483 -11.539 27.157 1.00 37.38 195 ARG A N 1
ATOM 1507 C CA . ARG A 1 195 ? 17.901 -12.636 28.036 1.00 37.38 195 ARG A CA 1
ATOM 1508 C C . ARG A 1 195 ? 18.934 -12.085 29.016 1.00 37.38 195 ARG A C 1
ATOM 1510 O O . ARG A 1 195 ? 19.921 -11.486 28.589 1.00 37.38 195 ARG A O 1
ATOM 1517 N N . ARG A 1 196 ? 18.705 -12.285 30.308 1.00 37.00 196 ARG A N 1
ATOM 1518 C CA . ARG A 1 196 ? 19.769 -12.492 31.289 1.00 37.00 196 ARG A CA 1
ATOM 1519 C C . ARG A 1 196 ? 19.316 -13.610 32.211 1.00 37.00 196 ARG A C 1
ATOM 1521 O O . ARG A 1 196 ? 18.152 -13.623 32.611 1.00 37.00 196 ARG A O 1
ATOM 1528 N N . ASP A 1 197 ? 20.253 -14.518 32.423 1.00 46.66 197 ASP A N 1
ATOM 1529 C CA . ASP A 1 197 ? 20.268 -15.527 33.474 1.00 46.66 197 ASP A CA 1
ATOM 1530 C C . A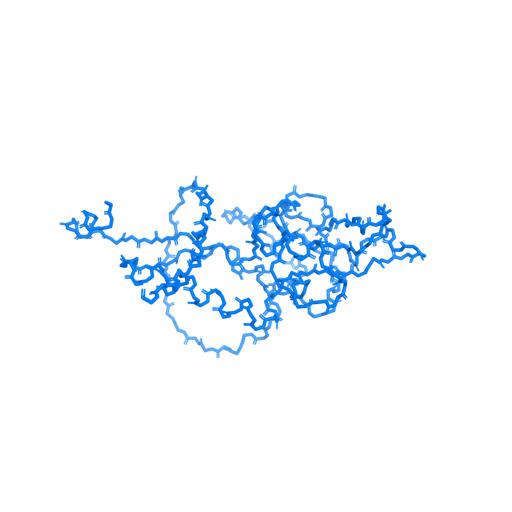SP A 1 197 ? 20.202 -14.886 34.871 1.00 46.66 197 ASP A C 1
ATOM 1532 O O . ASP A 1 197 ? 20.619 -13.705 35.004 1.00 46.66 197 ASP A O 1
#

InterPro domains:
  IPR006047 Glycosyl hydrolase family 13, catalytic domain [PF00128] (1-139)
  IPR006047 Glycosyl hydrolase family 13, catalytic domain [SM00642] (1-196)
  IPR017853 Glycoside hydrolase superfamily [SSF51445] (1-142)
  IPR045857 Oligo-1,6-glucosidase, domain 2 [G3DSA:3.90.400.10] (22-99)

Radius of gyration: 19.68 Å; chains: 1; bounding box: 54×30×58 Å

Organism: Renibacterium salmoninarum (strain ATCC 33209 / DSM 20767 / JCM 11484 / NBRC 15589 / NCIMB 2235) (NCBI:txid288705)

Sequence (197 aa):
MLAESHARDLRVIVDLVPNHTSDEHEWFVEALTAEPGSAARERYIFRDGKGENGELPPNNWQSIFGGIAWTRVLDAAGQPGQWYLHLFDSKQPDLNWDNPEVHAEMASVLRFWLDRGVDGFRVDVAHGMVKAAGLPDWDGAAAMVEGDSGDSAMNPPSPFLTKKASTRSTGPGIRSSKNTTAIGCWLPRRGLSRRRD

Foldseek 3Di:
DQVVCVVVVHAAAEEDELWWAFCPDPLNVCLLQDDPPDPSVLQFDWDQADDPQSPHHLAQQAALQGDRQWDWHAYPVRHTGIIFGHNHDPRTTTTAPVDVVSVVVSVVVVCVVVVVPHPYYDYPPPLQNAFAPSNYYAPFDDYDDDDDDDDCPPGPDDRSHPDPPPDDDDDDDDDDDDDDDDDHDDDDDDDDDDDDD